Protein 2XY2 (pdb70)

Nearest PDB structures (foldseek):
  2xy2-assembly1_A  TM=1.005E+00  e=1.122E-37  Homo sapiens
  2wim-assembly2_B  TM=9.493E-01  e=4.042E-31  Homo sapiens
  2wim-assembly1_A  TM=9.444E-01  e=1.416E-30  Homo sapiens
  1qz1-assembly1_A-2  TM=8.677E-01  e=1.172E-22  Rattus norvegicus
  1epf-assembly1_A  TM=8.347E-01  e=5.333E-22  Rattus norvegicus

CATH classification: 2.60.40.10 (+1 more: 2.60.40.10)

Sequence (189 aa):
ALLQVTISLSKVELSVGESKFFTCTAIGEPESIDWYNPQGEKIISTQRVVVQKEGVRSRLTIYNNANIEDAGIYRCQATDAKGQTQEATVVLEIYQKLTFREVVSPQEFKQGEDAEVVCRVSSSPAPAVSWLYHNEEVTTISDNRFAMMLANNNLQILNINKSDEGIYRCEGRVEARGEIDFRDIIVIVNV

B-factor: mean 35.34, std 12.29, range [17.11, 95.79]

Structure (mmCIF, N/CA/C/O backbone):
data_2XY2
#
_entry.id   2XY2
#
_cell.length_a   42.060
_cell.length_b   42.060
_cell.length_c   202.910
_cell.angle_alpha   90.00
_cell.angle_beta   90.00
_cell.angle_gamma   120.00
#
_symmetry.space_group_name_H-M   'P 31 2 1'
#
loop_
_entity.id
_entity.type
_entity.pdbx_description
1 polymer 'NEURAL CELL ADHESION MOLECULE 2'
2 non-polymer 2-acetamido-2-deoxy-beta-D-glucopyranose
3 non-polymer GLYCEROL
4 water water
#
loop_
_atom_site.group_PDB
_atom_site.id
_atom_site.type_symbol
_atom_site.label_atom_id
_atom_site.label_alt_id
_atom_site.label_comp_id
_atom_site.label_asym_id
_atom_site.label_entity_id
_atom_site.label_seq_id
_atom_site.pdbx_PDB_ins_code
_atom_site.Cartn_x
_atom_site.Cartn_y
_atom_site.Cartn_z
_atom_site.occupancy
_atom_site.B_iso_or_equiv
_atom_site.auth_seq_id
_atom_site.auth_comp_id
_atom_site.auth_asym_id
_atom_site.auth_atom_id
_atom_site.pdbx_PDB_model_num
ATOM 1 N N . ALA A 1 1 ? -33.024 -11.539 -23.668 1.00 48.67 19 ALA A N 1
ATOM 2 C CA . ALA A 1 1 ? -31.872 -10.903 -24.298 1.00 52.46 19 ALA A CA 1
ATOM 3 C C . ALA A 1 1 ? -30.640 -10.925 -23.387 1.00 40.17 19 ALA A C 1
ATOM 4 O O . ALA A 1 1 ? -29.513 -10.759 -23.851 1.00 40.34 19 ALA A O 1
ATOM 6 N N . LEU A 1 2 ? -30.862 -11.129 -22.091 1.00 42.54 20 LEU A N 1
ATOM 7 C CA . LEU A 1 2 ? -29.764 -11.173 -21.132 1.00 41.80 20 LEU A CA 1
ATOM 8 C C . LEU A 1 2 ? -29.404 -12.605 -20.808 1.00 33.90 20 LEU A C 1
ATOM 9 O O . LEU A 1 2 ? -30.209 -13.330 -20.236 1.00 43.07 20 LEU A O 1
ATOM 14 N N . LEU A 1 3 ? -28.191 -13.014 -21.158 1.00 34.92 21 LEU A N 1
ATOM 15 C CA . LEU A 1 3 ? -27.780 -14.382 -20.871 1.00 37.14 21 LEU A CA 1
ATOM 16 C C . LEU A 1 3 ? -27.255 -14.508 -19.438 1.00 45.14 21 LEU A C 1
ATOM 17 O O . LEU A 1 3 ? -27.666 -15.406 -18.704 1.00 40.56 21 LEU A O 1
ATOM 22 N N . GLN A 1 4 ? -26.376 -13.597 -19.028 1.00 36.67 22 GLN A N 1
ATOM 23 C CA . GLN A 1 4 ? -25.740 -13.719 -17.715 1.00 38.45 22 GLN A CA 1
ATOM 24 C C . GLN A 1 4 ? -25.123 -12.394 -17.280 1.00 30.08 22 GLN A C 1
ATOM 25 O O . GLN A 1 4 ? -24.467 -11.729 -18.070 1.00 31.11 22 GLN A O 1
ATOM 31 N N . VAL A 1 5 ? -25.324 -12.025 -16.018 1.00 32.24 23 VAL A N 1
ATOM 32 C CA . VAL A 1 5 ? -24.619 -10.888 -15.435 1.00 23.87 23 VAL A CA 1
ATOM 33 C C . VAL A 1 5 ? -23.647 -11.424 -14.372 1.00 22.80 23 VAL A C 1
ATOM 34 O O . VAL A 1 5 ? -24.058 -12.145 -13.469 1.00 23.36 23 VAL A O 1
ATOM 38 N N . THR A 1 6 ? -22.368 -11.096 -14.510 1.00 27.66 24 THR A N 1
ATOM 39 C CA . THR A 1 6 ? -21.378 -11.462 -13.500 1.00 28.32 24 THR A CA 1
ATOM 40 C C . THR A 1 6 ? -20.402 -10.317 -13.237 1.00 25.37 24 THR A C 1
ATOM 41 O O . THR A 1 6 ? -20.219 -9.432 -14.073 1.00 27.89 24 THR A O 1
ATOM 45 N N . ILE A 1 7 ? -19.788 -10.347 -12.060 1.00 24.50 25 ILE A N 1
ATOM 46 C CA . ILE A 1 7 ? -18.752 -9.395 -11.688 1.00 24.82 25 ILE A CA 1
ATOM 47 C C . ILE A 1 7 ? -17.434 -10.166 -11.525 1.00 28.93 25 ILE A C 1
ATOM 48 O O . ILE A 1 7 ? -17.442 -11.291 -11.025 1.00 29.47 25 ILE A O 1
ATOM 53 N N . SER A 1 8 ? -16.314 -9.589 -11.954 1.00 30.34 26 SER A N 1
ATOM 54 C CA . SER A 1 8 ? -15.067 -10.364 -11.983 1.00 40.91 26 SER A CA 1
ATOM 55 C C . SER A 1 8 ? -14.654 -10.882 -10.609 1.00 44.48 26 SER A C 1
ATOM 56 O O . SER A 1 8 ? -14.210 -12.028 -10.479 1.00 45.14 26 SER A O 1
ATOM 59 N N . LEU A 1 9 ? -14.819 -10.048 -9.587 1.00 32.48 27 LEU A N 1
ATOM 60 C CA . LEU A 1 9 ? -14.526 -10.467 -8.216 1.00 33.14 27 LEU A CA 1
ATOM 61 C C . LEU A 1 9 ? -15.805 -10.638 -7.395 1.00 32.59 27 LEU A C 1
ATOM 62 O O . LEU A 1 9 ? -16.799 -9.967 -7.648 1.00 32.45 27 LEU A O 1
ATOM 67 N N . SER A 1 10 ? -15.770 -11.543 -6.419 1.00 31.70 28 SER A N 1
ATOM 68 C CA . SER A 1 10 ? -16.920 -11.795 -5.552 1.00 32.46 28 SER A CA 1
ATOM 69 C C . SER A 1 10 ? -16.729 -11.075 -4.231 1.00 27.82 28 SER A C 1
ATOM 70 O O . SER A 1 10 ? -17.679 -10.620 -3.589 1.00 27.84 28 SER A O 1
ATOM 73 N N . LYS A 1 11 ? -15.472 -10.986 -3.821 1.00 30.63 29 LYS A N 1
ATOM 74 C CA . LYS A 1 11 ? -15.128 -10.339 -2.574 1.00 33.44 29 LYS A CA 1
ATOM 75 C C . LYS A 1 11 ? -13.773 -9.664 -2.713 1.00 37.96 29 LYS A C 1
ATOM 76 O O . LYS A 1 11 ? -12.868 -10.194 -3.360 1.00 42.15 29 LYS A O 1
ATOM 82 N N . VAL A 1 12 ? -13.636 -8.479 -2.131 1.00 32.23 30 VAL A N 1
ATOM 83 C CA . VAL A 1 12 ? -12.339 -7.832 -2.103 1.00 38.96 30 VAL A CA 1
ATOM 84 C C . VAL A 1 12 ? -12.159 -7.046 -0.806 1.00 37.56 30 VAL A C 1
ATOM 85 O O . VAL A 1 12 ? -13.105 -6.445 -0.307 1.00 31.68 30 VAL A O 1
ATOM 89 N N . GLU A 1 13 ? -10.945 -7.091 -0.258 1.00 32.66 31 GLU A N 1
ATOM 90 C CA . GLU A 1 13 ? -10.598 -6.336 0.942 1.00 30.82 31 GLU A CA 1
ATOM 91 C C . GLU A 1 13 ? -9.606 -5.246 0.576 1.00 31.57 31 GLU A C 1
ATOM 92 O O . GLU A 1 13 ? -8.728 -5.452 -0.258 1.00 33.04 31 GLU A O 1
ATOM 98 N N . LEU A 1 14 ? -9.761 -4.080 1.182 1.00 29.56 32 LEU A N 1
ATOM 99 C CA . LEU A 1 14 ? -8.868 -2.963 0.913 1.00 32.69 32 LEU A CA 1
ATOM 100 C C . LEU A 1 14 ? -8.818 -2.044 2.120 1.00 27.28 32 LEU A C 1
ATOM 101 O O . LEU A 1 14 ? -9.719 -2.062 2.962 1.00 28.08 32 LEU A O 1
ATOM 106 N N . SER A 1 15 ? -7.765 -1.242 2.206 1.00 28.84 33 SER A N 1
ATOM 107 C CA . SER A 1 15 ? -7.641 -0.326 3.318 1.00 27.17 33 SER A CA 1
ATOM 108 C C . SER A 1 15 ? -8.238 1.017 2.962 1.00 26.16 33 SER A C 1
ATOM 109 O O . SER A 1 15 ? -8.310 1.400 1.783 1.00 25.40 33 SER A O 1
ATOM 112 N N . VAL A 1 16 ? -8.661 1.735 3.995 1.00 31.72 34 VAL A N 1
ATOM 113 C CA . VAL A 1 16 ? -9.054 3.121 3.847 1.00 26.41 34 VAL A CA 1
ATOM 114 C C . VAL A 1 16 ? -7.976 3.836 3.049 1.00 30.99 34 VAL A C 1
ATOM 115 O O . VAL A 1 16 ? -6.779 3.664 3.311 1.00 33.77 34 VAL A O 1
ATOM 119 N N . GLY A 1 17 ? -8.400 4.604 2.049 1.00 29.82 35 GLY A N 1
ATOM 120 C CA . GLY A 1 17 ? -7.484 5.341 1.196 1.00 29.31 35 GLY A CA 1
ATOM 121 C C . GLY A 1 17 ? -7.067 4.643 -0.080 1.00 29.69 35 GLY A C 1
ATOM 122 O O . GLY A 1 17 ? -6.577 5.283 -1.006 1.00 37.36 35 GLY A O 1
ATOM 123 N N . GLU A 1 18 ? -7.256 3.328 -0.133 1.00 28.16 36 GLU A N 1
ATOM 124 C CA . GLU A 1 18 ? -6.886 2.528 -1.299 1.00 27.04 36 GLU A CA 1
ATOM 125 C C . GLU A 1 18 ? -7.954 2.667 -2.401 1.00 30.74 36 GLU A C 1
ATOM 126 O O . GLU A 1 18 ? -9.094 3.030 -2.123 1.00 25.45 36 GLU A O 1
ATOM 132 N N . SER A 1 19 ? -7.576 2.401 -3.645 1.00 25.69 37 SER A N 1
ATOM 133 C CA . SER A 1 19 ? -8.514 2.456 -4.770 1.00 25.90 37 SER A CA 1
ATOM 134 C C . SER A 1 19 ? -8.737 1.065 -5.342 1.00 32.96 37 SER A C 1
ATOM 135 O O . SER A 1 19 ? -7.802 0.272 -5.417 1.00 30.73 37 SER A O 1
ATOM 138 N N . LYS A 1 20 ? -9.970 0.764 -5.750 1.00 23.85 38 LYS A N 1
ATOM 139 C CA . LYS A 1 20 ? -10.266 -0.524 -6.384 1.00 19.72 38 LYS A CA 1
ATOM 140 C C . LYS A 1 20 ? -11.321 -0.369 -7.481 1.00 24.63 38 LYS A C 1
ATOM 141 O O . LYS A 1 20 ? -12.138 0.545 -7.433 1.00 26.76 38 LYS A O 1
ATOM 147 N N . PHE A 1 21 ? -11.286 -1.258 -8.469 1.00 21.05 39 PHE A N 1
ATOM 148 C CA . PHE A 1 21 ? -12.330 -1.313 -9.499 1.00 22.50 39 PHE A CA 1
ATOM 149 C C . PHE A 1 21 ? -12.951 -2.699 -9.666 1.00 30.00 39 PHE A C 1
ATOM 150 O O . PHE A 1 21 ? -12.340 -3.725 -9.343 1.00 24.70 39 PHE A O 1
ATOM 158 N N . PHE A 1 22 ? -14.168 -2.718 -10.207 1.00 26.57 40 PHE A N 1
ATOM 159 C CA . PHE A 1 22 ? -14.898 -3.953 -10.451 1.00 26.81 40 PHE A CA 1
ATOM 160 C C . PHE A 1 22 ? -15.535 -3.899 -11.810 1.00 24.68 40 PHE A C 1
ATOM 161 O O . PHE A 1 22 ? -15.982 -2.847 -12.254 1.00 26.21 40 PHE A O 1
ATOM 169 N N . THR A 1 23 ? -15.567 -5.042 -12.477 1.00 24.54 41 THR A N 1
ATOM 170 C CA . THR A 1 23 ? -16.110 -5.091 -13.822 1.00 26.68 41 THR A CA 1
ATOM 171 C C . THR A 1 23 ? -17.339 -5.990 -13.840 1.00 27.53 41 THR A C 1
ATOM 172 O O . THR A 1 23 ? -17.263 -7.159 -13.472 1.00 26.82 41 THR A O 1
ATOM 176 N N . CYS A 1 24 ? -18.464 -5.427 -14.262 1.00 26.50 42 CYS A N 1
ATOM 177 C CA . CYS A 1 24 ? -19.676 -6.203 -14.456 1.00 25.37 42 CYS A CA 1
ATOM 178 C C . CYS A 1 24 ? -19.810 -6.547 -15.950 1.00 27.55 42 CYS A C 1
ATOM 179 O O . CYS A 1 24 ? -19.698 -5.675 -16.806 1.00 28.47 42 CYS A O 1
ATOM 182 N N . THR A 1 25 ? -20.033 -7.820 -16.262 1.00 25.05 43 THR A N 1
ATOM 183 C CA . THR A 1 25 ? -20.214 -8.219 -17.649 1.00 26.69 43 THR A CA 1
ATOM 184 C C . THR A 1 25 ? -21.616 -8.745 -17.854 1.00 28.23 43 THR A C 1
ATOM 185 O O . THR A 1 25 ? -22.052 -9.666 -17.164 1.00 27.87 43 THR A O 1
ATOM 189 N N . ALA A 1 26 ? -22.325 -8.156 -18.811 1.00 24.67 44 ALA A N 1
ATOM 190 C CA . ALA A 1 26 ? -23.702 -8.549 -19.040 1.00 27.59 44 ALA A CA 1
ATOM 191 C C . ALA A 1 26 ? -23.811 -9.169 -20.418 1.00 28.59 44 ALA A C 1
ATOM 192 O O . ALA A 1 26 ? -24.125 -8.484 -21.385 1.00 30.86 44 ALA A O 1
ATOM 194 N N . ILE A 1 27 ? -23.529 -10.467 -20.490 1.00 31.22 45 ILE A N 1
ATOM 195 C CA . ILE A 1 27 ? -23.553 -11.219 -21.744 1.00 26.37 45 ILE A CA 1
ATOM 196 C C . ILE A 1 27 ? -24.966 -11.260 -22.323 1.00 28.59 45 ILE A C 1
ATOM 197 O O . ILE A 1 27 ? -25.923 -11.610 -21.632 1.00 29.64 45 ILE A O 1
ATOM 202 N N . GLY A 1 28 ? -25.086 -10.913 -23.600 1.00 32.42 46 GLY A N 1
ATOM 203 C CA . GLY A 1 28 ? -26.387 -10.798 -24.232 1.00 34.09 46 GLY A CA 1
ATOM 204 C C . GLY A 1 28 ? -26.544 -9.407 -24.813 1.00 36.82 46 GLY A C 1
ATOM 205 O O . GLY A 1 28 ? -25.585 -8.836 -25.332 1.00 36.14 46 GLY A O 1
ATOM 206 N N . GLU A 1 29 ? -27.744 -8.851 -24.714 1.00 32.07 47 GLU A N 1
ATOM 207 C CA . GLU A 1 29 ? -28.005 -7.515 -25.230 1.00 35.69 47 GLU A CA 1
ATOM 208 C C . GLU A 1 29 ? -28.608 -6.595 -24.171 1.00 33.66 47 GLU A C 1
ATOM 209 O O . GLU A 1 29 ? -29.808 -6.328 -24.183 1.00 31.47 47 GLU A O 1
ATOM 215 N N . PRO A 1 30 ? -27.770 -6.112 -23.239 1.00 31.15 48 PRO A N 1
ATOM 216 C CA . PRO A 1 30 ? -28.293 -5.174 -22.241 1.00 30.37 48 PRO A CA 1
ATOM 217 C C . PRO A 1 30 ? -28.579 -3.810 -22.864 1.00 31.66 48 PRO A C 1
ATOM 218 O O . PRO A 1 30 ? -27.860 -3.359 -23.764 1.00 26.72 48 PRO A O 1
ATOM 222 N N . GLU A 1 31 ? -29.641 -3.172 -22.391 1.00 28.75 49 GLU A N 1
ATOM 223 C CA . GLU A 1 31 ? -29.926 -1.792 -22.742 1.00 26.39 49 GLU A CA 1
ATOM 224 C C . GLU A 1 31 ? -29.215 -0.864 -21.766 1.00 29.79 49 GLU A C 1
ATOM 225 O O . GLU A 1 31 ? -28.669 0.171 -22.163 1.00 28.11 49 GLU A O 1
ATOM 231 N N . SER A 1 32 ? -29.247 -1.226 -20.484 1.00 27.33 50 SER A N 1
ATOM 232 C CA . SER A 1 32 ? -28.606 -0.437 -19.431 1.00 28.91 50 SER A CA 1
ATOM 233 C C . SER A 1 32 ? -27.850 -1.357 -18.488 1.00 27.62 50 SER A C 1
ATOM 234 O O . SER A 1 32 ? -28.224 -2.518 -18.328 1.00 21.69 50 SER A O 1
ATOM 237 N N . ILE A 1 33 ? -26.784 -0.831 -17.886 1.00 25.40 51 ILE A N 1
ATOM 238 C CA . ILE A 1 33 ? -26.102 -1.500 -16.770 1.00 23.55 51 ILE A CA 1
ATOM 239 C C . ILE A 1 33 ? -25.826 -0.471 -15.678 1.00 25.42 51 ILE A C 1
ATOM 240 O O . ILE A 1 33 ? -25.088 0.490 -15.907 1.00 28.99 51 ILE A O 1
ATOM 245 N N . ASP A 1 34 ? -26.434 -0.650 -14.509 1.00 24.07 52 ASP A N 1
ATOM 246 C CA . ASP A 1 34 ? -26.287 0.314 -13.424 1.00 24.72 52 ASP A CA 1
ATOM 247 C C . ASP A 1 34 ? -25.724 -0.375 -12.191 1.00 26.96 52 ASP A C 1
ATOM 248 O O . ASP A 1 34 ? -25.876 -1.581 -12.029 1.00 24.10 52 ASP A O 1
ATOM 253 N N . TRP A 1 35 ? -25.092 0.406 -11.319 1.00 23.82 53 TRP A N 1
ATOM 254 C CA . TRP A 1 35 ? -24.621 -0.089 -10.032 1.00 21.27 53 TRP A CA 1
ATOM 255 C C . TRP A 1 35 ? -25.414 0.534 -8.878 1.00 21.62 53 TRP A C 1
ATOM 256 O O . TRP A 1 35 ? -25.858 1.681 -8.965 1.00 25.06 53 TRP A O 1
ATOM 267 N N . TYR A 1 36 ? -25.582 -0.230 -7.806 1.00 23.41 54 TYR A N 1
ATOM 268 C CA . TYR A 1 36 ? -26.184 0.237 -6.564 1.00 28.84 54 TYR A CA 1
ATOM 269 C C . TYR A 1 36 ? -25.188 0.015 -5.440 1.00 29.50 54 TYR A C 1
ATOM 270 O O . TYR A 1 36 ? -24.569 -1.043 -5.372 1.00 26.64 54 TYR A O 1
ATOM 279 N N . ASN A 1 37 ? -25.059 1.002 -4.555 1.00 29.12 55 ASN A N 1
ATOM 280 C CA . ASN A 1 37 ? -24.149 0.918 -3.401 1.00 28.53 55 ASN A CA 1
ATOM 281 C C . ASN A 1 37 ? -24.817 0.199 -2.225 1.00 25.57 55 ASN A C 1
ATOM 282 O O . ASN A 1 37 ? -25.974 -0.200 -2.331 1.00 29.38 55 ASN A O 1
ATOM 287 N N . PRO A 1 38 ? -24.092 0.011 -1.106 1.00 27.83 56 PRO A N 1
ATOM 288 C CA . PRO A 1 38 ? -24.652 -0.732 0.031 1.00 30.66 56 PRO A CA 1
ATOM 289 C C . PRO A 1 38 ? -25.872 -0.064 0.683 1.00 32.91 56 PRO A C 1
ATOM 290 O O . PRO A 1 38 ? -26.647 -0.738 1.354 1.00 36.87 56 PRO A O 1
ATOM 294 N N . GLN A 1 39 ? -26.026 1.237 0.487 1.00 32.38 57 GLN A N 1
ATOM 295 C CA . GLN A 1 39 ? -27.198 1.964 0.979 1.00 38.19 57 GLN A CA 1
ATOM 296 C C . GLN A 1 39 ? -28.410 1.737 0.082 1.00 43.95 57 GLN A C 1
ATOM 297 O O . GLN A 1 39 ? -29.495 2.239 0.362 1.00 42.06 57 GLN A O 1
ATOM 303 N N . GLY A 1 40 ? -28.217 0.990 -1.001 1.00 34.00 58 GLY A N 1
ATOM 304 C CA . GLY A 1 40 ? -29.291 0.703 -1.935 1.00 34.81 58 GLY A CA 1
ATOM 305 C C . GLY A 1 40 ? -29.536 1.761 -2.997 1.00 35.49 58 GLY A C 1
ATOM 306 O O . GLY A 1 40 ? -30.473 1.638 -3.785 1.00 43.21 58 GLY A O 1
ATOM 307 N N . GLU A 1 41 ? -28.703 2.800 -3.036 1.00 34.71 59 GLU A N 1
ATOM 308 C CA . GLU A 1 41 ? -28.879 3.881 -4.008 1.00 33.98 59 GLU A CA 1
ATOM 309 C C . GLU A 1 41 ? -28.221 3.589 -5.354 1.00 32.84 59 GLU A C 1
ATOM 310 O O . GLU A 1 41 ? -27.135 3.001 -5.403 1.00 31.36 59 GLU A O 1
ATOM 316 N N . LYS A 1 42 ? -28.858 4.019 -6.445 1.00 29.88 60 LYS A N 1
ATOM 317 C CA . LYS A 1 42 ? -28.224 3.967 -7.757 1.00 27.28 60 LYS A CA 1
ATOM 318 C C . LYS A 1 42 ? -27.010 4.897 -7.821 1.00 41.42 60 LYS A C 1
ATOM 319 O O . LYS A 1 42 ? -27.110 6.089 -7.537 1.00 37.76 60 LYS A O 1
ATOM 325 N N . ILE A 1 43 ? -25.857 4.351 -8.188 1.00 24.30 61 ILE A N 1
ATOM 326 C CA . ILE A 1 43 ? -24.642 5.152 -8.210 1.00 33.19 61 ILE A CA 1
ATOM 327 C C . ILE A 1 43 ? -24.610 6.082 -9.406 1.00 34.40 61 ILE A C 1
ATOM 328 O O . ILE A 1 43 ? -24.685 5.657 -10.560 1.00 35.59 61 ILE A O 1
ATOM 333 N N . ILE A 1 44 ? -24.498 7.369 -9.118 1.00 32.45 62 ILE A N 1
ATOM 334 C CA . ILE A 1 44 ? -24.338 8.352 -10.168 1.00 33.96 62 ILE A CA 1
ATOM 335 C C . ILE A 1 44 ? -22.890 8.787 -10.125 1.00 32.77 62 ILE A C 1
ATOM 336 O O . ILE A 1 44 ? -22.402 9.227 -9.087 1.00 34.84 62 ILE A O 1
ATOM 341 N N . SER A 1 45 ? -22.208 8.634 -11.250 1.00 30.15 63 SER A N 1
ATOM 342 C CA . SER A 1 45 ? -20.768 8.833 -11.342 1.00 34.76 63 SER A CA 1
ATOM 343 C C . SER A 1 45 ? -20.303 10.193 -10.788 1.00 47.00 63 SER A C 1
ATOM 344 O O . SER A 1 45 ? -20.910 11.239 -11.057 1.00 39.73 63 SER A O 1
ATOM 347 N N . THR A 1 46 ? -19.235 10.159 -9.996 1.00 44.38 64 THR A N 1
ATOM 348 C CA . THR A 1 46 ? -18.581 11.367 -9.492 1.00 44.90 64 THR A CA 1
ATOM 349 C C . THR A 1 46 ? -17.077 11.277 -9.713 1.00 45.19 64 THR A C 1
ATOM 350 O O . THR A 1 46 ? -16.585 10.341 -10.333 1.00 46.80 64 THR A O 1
ATOM 354 N N . GLN A 1 47 ? -16.354 12.257 -9.189 1.00 45.93 65 GLN A N 1
ATOM 355 C CA . GLN A 1 47 ? -14.907 12.297 -9.314 1.00 55.98 65 GLN A CA 1
ATOM 356 C C . GLN A 1 47 ? -14.253 11.125 -8.582 1.00 46.54 65 GLN A C 1
ATOM 357 O O . GLN A 1 47 ? -13.265 10.560 -9.054 1.00 50.07 65 GLN A O 1
ATOM 363 N N . ARG A 1 48 ? -14.809 10.771 -7.428 1.00 37.58 66 ARG A N 1
ATOM 364 C CA . ARG A 1 48 ? -14.217 9.745 -6.576 1.00 32.68 66 ARG A CA 1
ATOM 365 C C . ARG A 1 48 ? -14.768 8.342 -6.860 1.00 34.09 66 ARG A C 1
ATOM 366 O O . ARG A 1 48 ? -14.033 7.354 -6.808 1.00 33.14 66 ARG A O 1
ATOM 374 N N . VAL A 1 49 ? -16.063 8.263 -7.148 1.00 32.11 67 VAL A N 1
ATOM 375 C CA . VAL A 1 49 ? -16.719 6.980 -7.418 1.00 32.46 67 VAL A CA 1
ATOM 376 C C . VAL A 1 49 ? -17.275 7.002 -8.836 1.00 32.52 67 VAL A C 1
ATOM 377 O O . VAL A 1 49 ? -18.265 7.688 -9.122 1.00 32.64 67 VAL A O 1
ATOM 381 N N . VAL A 1 50 ? -16.635 6.250 -9.723 1.00 30.12 68 VAL A N 1
ATOM 382 C CA . VAL A 1 50 ? -16.883 6.389 -11.146 1.00 32.81 68 VAL A CA 1
ATOM 383 C C . VAL A 1 50 ? -17.527 5.150 -11.728 1.00 34.57 68 VAL A C 1
ATOM 384 O O . VAL A 1 50 ? -17.109 4.039 -11.431 1.00 30.14 68 VAL A O 1
ATOM 388 N N . VAL A 1 51 ? -18.551 5.362 -12.553 1.00 34.88 69 VAL A N 1
ATOM 389 C CA . VAL A 1 51 ? -19.163 4.297 -13.329 1.00 33.39 69 VAL A CA 1
ATOM 390 C C . VAL A 1 51 ? -19.002 4.575 -14.821 1.00 43.98 69 VAL A C 1
ATOM 391 O O . VAL A 1 51 ? -19.222 5.698 -15.276 1.00 43.52 69 VAL A O 1
ATOM 395 N N . GLN A 1 52 ? -18.616 3.556 -15.582 1.00 43.48 70 GLN A N 1
ATOM 396 C CA . GLN A 1 52 ? -18.565 3.688 -17.037 1.00 53.00 70 GLN A CA 1
ATOM 397 C C . GLN A 1 52 ? -18.962 2.419 -17.801 1.00 47.88 70 GLN A C 1
ATOM 398 O O . GLN A 1 52 ? -18.322 1.370 -17.659 1.00 44.30 70 GLN A O 1
ATOM 404 N N . LYS A 1 53 ? -20.029 2.533 -18.602 1.00 48.89 71 LYS A N 1
ATOM 405 C CA . LYS A 1 53 ? -20.520 1.436 -19.442 1.00 49.60 71 LYS A CA 1
ATOM 406 C C . LYS A 1 53 ? -19.834 1.454 -20.805 1.00 51.20 71 LYS A C 1
ATOM 407 O O . LYS A 1 53 ? -19.800 2.484 -21.477 1.00 50.24 71 LYS A O 1
ATOM 413 N N . GLU A 1 54 ? -19.287 0.308 -21.2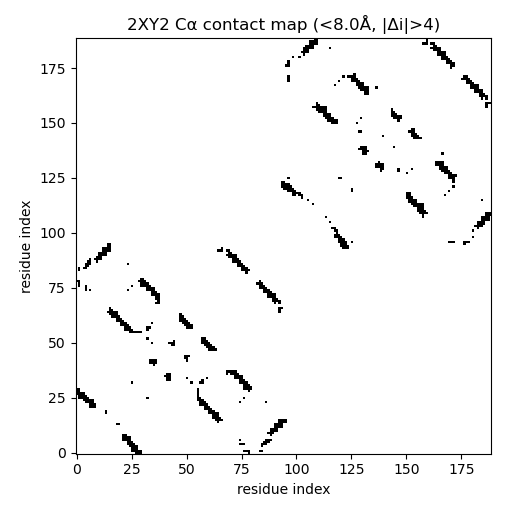01 1.00 49.13 72 GLU A N 1
ATOM 414 C CA . GLU A 1 54 ? -18.624 0.166 -22.492 1.00 53.59 72 GLU A CA 1
ATOM 415 C C . GLU A 1 54 ? -19.001 -1.163 -23.138 1.00 53.24 72 GLU A C 1
ATOM 416 O O . GLU A 1 54 ? -18.421 -2.205 -22.830 1.00 48.35 72 GLU A O 1
ATOM 422 N N . GLY A 1 55 ? -19.977 -1.122 -24.037 1.00 50.59 73 GLY A N 1
ATOM 423 C CA . GLY A 1 55 ? -20.487 -2.336 -24.641 1.00 54.69 73 GLY A CA 1
ATOM 424 C C . GLY A 1 55 ? -21.342 -3.099 -23.649 1.00 41.37 73 GLY A C 1
ATOM 425 O O . GLY A 1 55 ? -22.259 -2.534 -23.056 1.00 45.75 73 GLY A O 1
ATOM 426 N N . VAL A 1 56 ? -21.045 -4.384 -23.468 1.00 40.38 74 VAL A N 1
ATOM 427 C CA . VAL A 1 56 ? -21.795 -5.203 -22.521 1.00 37.57 74 VAL A CA 1
ATOM 428 C C . VAL A 1 56 ? -21.116 -5.246 -21.146 1.00 35.27 74 VAL A C 1
ATOM 429 O O . VAL A 1 56 ? -21.424 -6.104 -20.323 1.00 28.22 74 VAL A O 1
ATOM 433 N N . ARG A 1 57 ? -20.184 -4.326 -20.914 1.00 36.16 75 ARG A N 1
ATOM 434 C CA . ARG A 1 57 ? -19.481 -4.253 -19.630 1.00 36.90 75 ARG A CA 1
ATOM 435 C C . ARG A 1 57 ? -19.633 -2.894 -18.954 1.00 38.75 75 ARG A C 1
ATOM 436 O O . ARG A 1 57 ? -19.710 -1.858 -19.622 1.00 38.63 75 ARG A O 1
ATOM 444 N N . SER A 1 58 ? -19.669 -2.906 -17.624 1.00 31.83 76 SER A N 1
ATOM 445 C CA . SER A 1 58 ? -19.662 -1.679 -16.846 1.00 30.56 76 SER A CA 1
ATOM 446 C C . SER A 1 58 ? -18.598 -1.757 -15.753 1.00 31.16 76 SER A C 1
ATOM 447 O O . SER A 1 58 ? -18.489 -2.754 -15.042 1.00 29.71 76 SER A O 1
ATOM 450 N N . ARG A 1 59 ? -17.814 -0.697 -15.623 1.00 28.61 77 ARG A N 1
ATOM 451 C CA . ARG A 1 59 ? -16.759 -0.648 -14.625 1.00 27.75 77 ARG A CA 1
ATOM 452 C C . ARG A 1 59 ? -17.109 0.319 -13.485 1.00 29.44 77 ARG A C 1
ATOM 453 O O . ARG A 1 59 ? -17.488 1.459 -13.715 1.00 31.41 77 ARG A O 1
ATOM 461 N N . LEU A 1 60 ? -16.998 -0.155 -12.254 1.00 22.71 78 LEU A N 1
ATOM 462 C CA . LEU A 1 60 ? -17.142 0.708 -11.103 1.00 24.82 78 LEU A CA 1
ATOM 463 C C . LEU A 1 60 ? -15.775 0.863 -10.464 1.00 28.13 78 LEU A C 1
ATOM 464 O O . LEU A 1 60 ? -15.154 -0.122 -10.062 1.00 24.51 78 LEU A O 1
ATOM 469 N N . THR A 1 61 ? -15.312 2.100 -10.368 1.00 23.41 79 THR A N 1
ATOM 470 C CA . THR A 1 61 ? -14.064 2.387 -9.685 1.00 21.06 79 THR A CA 1
ATOM 471 C C . THR A 1 61 ? -14.336 3.223 -8.447 1.00 28.91 79 THR A C 1
ATOM 472 O O . THR A 1 61 ? -15.058 4.240 -8.493 1.00 26.32 79 THR A O 1
ATOM 476 N N . ILE A 1 62 ? -13.768 2.782 -7.336 1.00 23.81 80 ILE A N 1
ATOM 477 C CA . ILE A 1 62 ? -13.856 3.533 -6.106 1.00 25.83 80 ILE A CA 1
ATOM 478 C C . ILE A 1 62 ? -12.455 4.006 -5.740 1.00 28.87 80 ILE A C 1
AT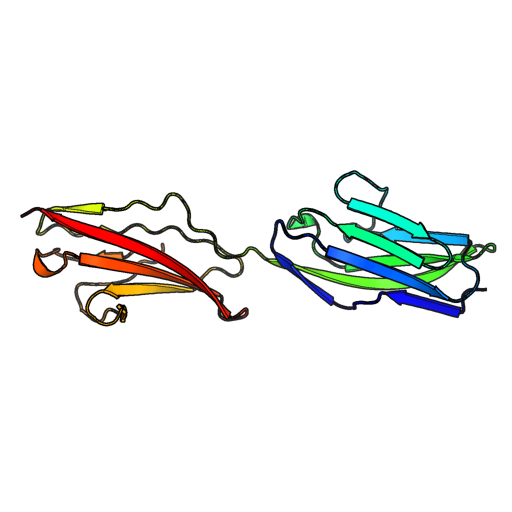OM 479 O O . ILE A 1 62 ? -11.571 3.208 -5.425 1.00 26.51 80 ILE A O 1
ATOM 484 N N . TYR A 1 63 ? -12.255 5.314 -5.827 1.00 25.98 81 TYR A N 1
ATOM 485 C CA . TYR A 1 63 ? -10.972 5.904 -5.454 1.00 33.08 81 TYR A CA 1
ATOM 486 C C . TYR A 1 63 ? -10.975 6.319 -3.990 1.00 32.38 81 TYR A C 1
ATOM 487 O O . TYR A 1 63 ? -12.024 6.663 -3.433 1.00 33.61 81 TYR A O 1
ATOM 496 N N A ASN A 1 64 ? -9.804 6.230 -3.365 0.52 32.96 82 ASN A N 1
ATOM 497 N N B ASN A 1 64 ? -9.796 6.313 -3.367 0.48 32.99 82 ASN A N 1
ATOM 498 C CA A ASN A 1 64 ? -9.618 6.742 -2.015 0.52 33.64 82 ASN A CA 1
ATOM 499 C CA B ASN A 1 64 ? -9.645 6.780 -1.983 0.48 33.63 82 ASN A CA 1
ATOM 500 C C A ASN A 1 64 ? -10.740 6.302 -1.075 0.52 31.00 82 ASN A C 1
ATOM 501 C C B ASN A 1 64 ? -10.776 6.303 -1.080 0.48 31.00 82 ASN A C 1
ATOM 502 O O A ASN A 1 64 ? -11.418 7.130 -0.466 0.52 30.76 82 ASN A O 1
ATOM 503 O O B ASN A 1 64 ? -11.504 7.109 -0.498 0.48 30.78 82 ASN A O 1
ATOM 512 N N . ALA A 1 65 ? -10.914 4.987 -0.961 1.00 29.10 83 ALA A N 1
ATOM 513 C CA . ALA A 1 65 ? -12.006 4.397 -0.201 1.00 25.81 83 ALA A CA 1
ATOM 514 C C . ALA A 1 65 ? -12.063 4.867 1.240 1.00 27.13 83 ALA A C 1
ATOM 515 O O . ALA A 1 65 ? -11.043 5.100 1.874 1.00 27.96 83 ALA A O 1
ATOM 517 N N . ASN A 1 66 ? -13.275 4.980 1.756 1.00 29.81 84 ASN A N 1
ATOM 518 C CA . ASN A 1 66 ? -13.466 5.231 3.164 1.00 30.01 84 ASN A CA 1
ATOM 519 C C . ASN A 1 66 ? -14.392 4.166 3.695 1.00 37.79 84 ASN A C 1
ATOM 520 O O . ASN A 1 66 ? -14.995 3.429 2.928 1.00 28.65 84 ASN A O 1
ATOM 525 N N . ILE A 1 67 ? -14.501 4.084 5.012 1.00 28.99 85 ILE A N 1
ATOM 526 C CA . ILE A 1 67 ? -15.258 3.026 5.663 1.00 28.75 85 ILE A CA 1
ATOM 527 C C . ILE A 1 67 ? -16.701 2.901 5.195 1.00 29.43 85 ILE A C 1
ATOM 528 O O . ILE A 1 67 ? -17.248 1.801 5.159 1.00 32.97 85 ILE A O 1
ATOM 533 N N . GLU A 1 68 ? -17.319 4.029 4.867 1.00 29.12 86 GLU A N 1
ATOM 534 C CA . GLU A 1 68 ? -18.707 4.047 4.430 1.00 31.91 86 GLU A CA 1
ATOM 535 C C . GLU A 1 68 ? -18.883 3.459 3.031 1.00 33.53 86 GLU A C 1
ATOM 536 O O . GLU A 1 68 ? -20.008 3.245 2.592 1.00 34.62 86 GLU A O 1
ATOM 542 N N . ASP A 1 69 ? -17.775 3.213 2.334 1.00 32.50 87 ASP A N 1
ATOM 543 C CA . ASP A 1 69 ? -17.824 2.539 1.037 1.00 29.61 87 ASP A CA 1
ATOM 544 C C . ASP A 1 69 ? -18.009 1.023 1.212 1.00 28.67 87 ASP A C 1
ATOM 545 O O . ASP A 1 69 ? -18.234 0.306 0.239 1.00 28.85 87 ASP A O 1
ATOM 550 N N . ALA A 1 70 ? -17.906 0.530 2.444 1.00 26.39 88 ALA A N 1
ATOM 551 C CA . ALA A 1 70 ? -17.931 -0.912 2.693 1.00 26.06 88 ALA A CA 1
ATOM 552 C C . ALA A 1 70 ? -19.317 -1.543 2.497 1.00 26.93 88 ALA A C 1
ATOM 553 O O . ALA A 1 70 ? -20.338 -0.913 2.752 1.00 31.15 88 ALA A O 1
ATOM 555 N N . GLY A 1 71 ? -19.343 -2.792 2.050 1.00 27.34 89 GLY A N 1
ATOM 556 C CA . GLY A 1 71 ? -20.598 -3.519 1.962 1.00 28.99 89 GLY A CA 1
ATOM 557 C C . GLY A 1 71 ? -20.833 -4.118 0.588 1.00 23.77 89 GLY A C 1
ATOM 558 O O . GLY A 1 71 ? -19.912 -4.225 -0.209 1.00 23.03 89 GLY A O 1
ATOM 559 N N . ILE A 1 72 ? -22.069 -4.528 0.330 1.00 26.00 90 ILE A N 1
ATOM 560 C CA . ILE A 1 72 ? -22.405 -5.249 -0.890 1.00 23.28 90 ILE A CA 1
ATOM 561 C C . ILE A 1 72 ? -22.879 -4.288 -1.958 1.00 22.52 90 ILE A C 1
ATOM 562 O O . ILE A 1 72 ? -23.797 -3.498 -1.730 1.00 22.79 90 ILE A O 1
ATOM 567 N N . TYR A 1 73 ? -22.241 -4.357 -3.124 1.00 23.66 91 TYR A N 1
ATOM 568 C CA . TYR A 1 73 ? -22.635 -3.577 -4.294 1.00 19.80 91 TYR A CA 1
ATOM 569 C C . TYR A 1 73 ? -23.369 -4.487 -5.260 1.00 24.94 91 TYR A C 1
ATOM 570 O O . TYR A 1 73 ? -23.044 -5.665 -5.371 1.00 20.30 91 TYR A O 1
ATOM 579 N N . ARG A 1 74 ? -24.346 -3.935 -5.975 1.00 23.80 92 ARG A N 1
ATOM 580 C CA . ARG A 1 74 ? -25.101 -4.703 -6.960 1.00 23.50 92 ARG A CA 1
ATOM 581 C C . ARG A 1 74 ? -24.874 -4.112 -8.346 1.00 25.37 92 ARG A C 1
ATOM 582 O O . ARG A 1 74 ? -24.883 -2.886 -8.521 1.00 26.29 92 ARG A O 1
ATOM 590 N N . CYS A 1 75 ? -24.650 -4.983 -9.319 1.00 21.58 93 CYS A N 1
ATOM 591 C CA . CYS A 1 75 ? -24.688 -4.585 -10.715 1.00 21.58 93 CYS A CA 1
ATOM 592 C C . CYS A 1 75 ? -26.004 -5.122 -11.279 1.00 21.21 93 CYS A C 1
ATOM 593 O O . CYS A 1 75 ? -26.284 -6.301 -11.145 1.00 21.44 93 CYS A O 1
ATOM 596 N N . GLN A 1 76 ? -26.809 -4.255 -11.888 1.00 22.18 94 GLN A N 1
ATOM 597 C CA . GLN A 1 76 ? -28.096 -4.669 -12.427 1.00 20.70 94 GLN A CA 1
ATOM 598 C C . GLN A 1 76 ? -28.122 -4.328 -13.914 1.00 26.78 94 GLN A C 1
ATOM 599 O O . GLN A 1 76 ? -27.960 -3.168 -14.285 1.00 21.88 94 GLN A O 1
ATOM 605 N N . ALA A 1 77 ? -28.280 -5.334 -14.768 1.00 20.92 95 ALA A N 1
ATOM 606 C CA . ALA A 1 77 ? -28.466 -5.066 -16.192 1.00 18.87 95 ALA A CA 1
ATOM 607 C C . ALA A 1 77 ? -29.935 -5.191 -16.540 1.00 18.62 95 ALA A C 1
ATOM 608 O O . ALA A 1 77 ? -30.663 -5.978 -15.938 1.00 18.78 95 ALA A O 1
ATOM 610 N N . THR A 1 78 ? -30.359 -4.399 -17.523 1.00 20.72 96 THR A N 1
ATOM 611 C CA . THR A 1 78 ? -31.735 -4.407 -17.956 1.00 19.97 96 THR A CA 1
ATOM 612 C C . THR A 1 78 ? -31.743 -4.524 -19.471 1.00 19.03 96 THR A C 1
ATOM 613 O O . THR A 1 78 ? -30.939 -3.898 -20.152 1.00 25.62 96 THR A O 1
ATOM 617 N N . ASP A 1 79 ? -32.641 -5.346 -19.993 1.00 21.90 97 ASP A N 1
ATOM 618 C CA . ASP A 1 79 ? -32.817 -5.392 -21.437 1.00 25.13 97 ASP A CA 1
ATOM 619 C C . ASP A 1 79 ? -33.853 -4.358 -21.903 1.00 28.05 97 ASP A C 1
ATOM 620 O O . ASP A 1 79 ? -34.388 -3.577 -21.105 1.00 19.56 97 ASP A O 1
ATOM 625 N N . ALA A 1 80 ? -34.144 -4.359 -23.200 1.00 22.75 98 ALA A N 1
ATOM 626 C CA . ALA A 1 80 ? -35.004 -3.316 -23.753 1.00 23.94 98 ALA A CA 1
ATOM 627 C C . ALA A 1 80 ? -36.474 -3.472 -23.335 1.00 22.46 98 ALA A C 1
ATOM 628 O O . ALA A 1 80 ? -37.249 -2.510 -23.383 1.00 23.48 98 ALA A O 1
ATOM 630 N N . LYS A 1 81 ? -36.840 -4.683 -22.922 1.00 21.14 99 LYS A N 1
ATOM 631 C CA . LYS A 1 81 ? -38.186 -4.982 -22.435 1.00 22.65 99 LYS A CA 1
ATOM 632 C C . LYS A 1 81 ? -38.389 -4.654 -20.959 1.00 25.71 99 LYS A C 1
ATOM 633 O O . LYS A 1 81 ? -39.510 -4.734 -20.450 1.00 25.44 99 LYS A O 1
ATOM 639 N N . GLY A 1 82 ? -37.308 -4.315 -20.261 1.00 18.76 100 GLY A N 1
ATOM 640 C CA . GLY A 1 82 ? -37.41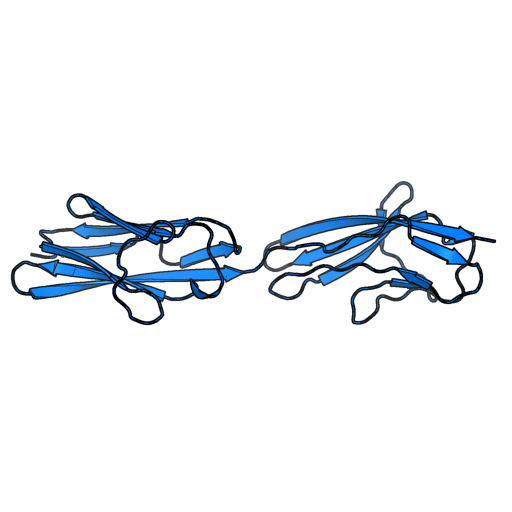2 -4.038 -18.843 1.00 19.15 100 GLY A CA 1
ATOM 641 C C . GLY A 1 82 ? -37.123 -5.219 -17.924 1.00 22.03 100 GLY A C 1
ATOM 642 O O . GLY A 1 82 ? -37.293 -5.127 -16.698 1.00 22.45 100 GLY A O 1
ATOM 643 N N . GLN A 1 83 ? -36.672 -6.327 -18.503 1.00 26.33 101 GLN A N 1
ATOM 644 C CA . GLN A 1 83 ? -36.266 -7.482 -17.689 1.00 23.93 101 GLN A CA 1
ATOM 645 C C . GLN A 1 83 ? -34.857 -7.277 -17.135 1.00 21.87 101 GLN A C 1
ATOM 646 O O . GLN A 1 83 ? -34.016 -6.689 -17.780 1.00 21.17 101 GLN A O 1
ATOM 652 N N . THR A 1 84 ? -34.622 -7.740 -15.912 1.00 25.35 102 THR A N 1
ATOM 653 C CA . THR A 1 84 ? -33.374 -7.428 -15.229 1.00 30.12 102 THR A CA 1
ATOM 654 C C . THR A 1 84 ? -32.673 -8.689 -14.755 1.00 29.92 102 THR A C 1
ATOM 655 O O . THR A 1 84 ? -33.311 -9.704 -14.475 1.00 29.11 102 THR A O 1
ATOM 659 N N . GLN A 1 85 ? -31.351 -8.603 -14.669 1.00 26.50 103 GLN A N 1
ATOM 660 C CA . GLN A 1 85 ? -30.538 -9.601 -14.003 1.00 24.87 103 GLN A CA 1
ATOM 661 C C . GLN A 1 85 ? -29.485 -8.826 -13.234 1.00 25.52 103 GLN A C 1
ATOM 662 O O . GLN A 1 85 ? -29.162 -7.689 -13.587 1.00 22.31 103 GLN A O 1
ATOM 668 N N . GLU A 1 86 ? -28.926 -9.449 -12.209 1.00 26.34 104 GLU A N 1
ATOM 669 C CA . GLU A 1 86 ? -28.035 -8.724 -11.307 1.00 22.20 104 GLU A CA 1
ATOM 670 C C . GLU A 1 86 ? -26.963 -9.646 -10.721 1.00 28.66 104 GLU A C 1
ATOM 671 O O . GLU A 1 86 ? -27.124 -10.868 -10.689 1.00 23.97 104 GLU A O 1
ATOM 677 N N . ALA A 1 87 ? -25.853 -9.048 -10.296 1.00 22.38 105 ALA A N 1
ATOM 678 C CA . ALA A 1 87 ? -24.774 -9.780 -9.636 1.00 25.80 105 ALA A CA 1
ATOM 679 C C . ALA A 1 87 ? -24.333 -8.909 -8.485 1.00 24.77 105 ALA A C 1
ATOM 680 O O . ALA A 1 87 ? -24.653 -7.724 -8.458 1.00 18.31 105 ALA A O 1
ATOM 682 N N . THR A 1 88 ? -23.608 -9.485 -7.533 1.00 24.63 106 THR A N 1
ATOM 683 C CA . THR A 1 88 ? -23.162 -8.710 -6.382 1.00 22.25 106 THR A CA 1
ATOM 684 C C . THR A 1 88 ? -21.677 -8.904 -6.106 1.00 23.39 106 THR A C 1
ATOM 685 O O . THR A 1 88 ? -21.084 -9.909 -6.498 1.00 21.48 106 THR A O 1
ATOM 689 N N . VAL A 1 89 ? -21.079 -7.913 -5.455 1.00 24.33 107 VAL A N 1
ATOM 690 C CA . VAL A 1 89 ? -19.684 -8.014 -5.006 1.00 20.32 107 VAL A CA 1
ATOM 691 C C . VAL A 1 89 ? -19.612 -7.393 -3.601 1.00 25.41 107 VAL A C 1
ATOM 692 O O . VAL A 1 89 ? -20.283 -6.392 -3.337 1.00 22.17 107 VAL A O 1
ATOM 696 N N . VAL A 1 90 ? -18.809 -7.995 -2.718 1.00 22.27 108 VAL A N 1
ATOM 697 C CA . VAL A 1 90 ? -18.648 -7.519 -1.346 1.00 27.48 108 VAL A CA 1
ATOM 698 C C . VAL A 1 90 ? -17.314 -6.808 -1.198 1.00 27.09 108 VAL A C 1
ATOM 699 O O . VAL A 1 90 ? -16.279 -7.342 -1.582 1.00 27.40 108 VAL A O 1
ATOM 703 N N . LEU A 1 91 ? -17.376 -5.595 -0.660 1.00 22.04 109 LEU A N 1
ATOM 704 C CA . LEU A 1 91 ? -16.204 -4.778 -0.375 1.00 21.49 109 LEU A CA 1
ATOM 705 C C . LEU A 1 91 ? -16.043 -4.795 1.151 1.00 26.39 109 LEU A C 1
ATOM 706 O O . LEU A 1 91 ? -16.934 -4.352 1.871 1.00 25.88 109 LEU A O 1
ATOM 711 N N . GLU A 1 92 ? -14.926 -5.337 1.629 1.00 30.88 110 GLU A N 1
ATOM 712 C CA . GLU A 1 92 ? -14.550 -5.235 3.042 1.00 27.48 110 GLU A CA 1
ATOM 713 C C . GLU A 1 92 ? -13.423 -4.219 3.200 1.00 23.59 110 GLU A C 1
ATOM 714 O O . GLU A 1 92 ? -12.420 -4.271 2.489 1.00 27.00 110 GLU A O 1
ATOM 720 N N . ILE A 1 93 ? -13.599 -3.286 4.123 1.00 26.53 111 ILE A N 1
ATOM 721 C CA . ILE A 1 93 ? -12.659 -2.177 4.246 1.00 26.97 111 ILE A CA 1
ATOM 722 C C . ILE A 1 93 ? -12.095 -2.111 5.672 1.00 25.66 111 ILE A C 1
ATOM 723 O O . ILE A 1 93 ? -12.845 -2.157 6.647 1.00 25.79 111 ILE A O 1
ATOM 728 N N . TYR A 1 94 ? -10.773 -2.051 5.781 1.00 27.92 112 TYR A N 1
ATOM 729 C CA . TYR A 1 94 ? -10.131 -2.028 7.102 1.00 26.66 112 TYR A CA 1
ATOM 730 C C . TYR A 1 94 ? -9.223 -0.814 7.196 1.00 25.18 112 TYR A C 1
ATOM 731 O O . TYR A 1 94 ? -9.006 -0.116 6.215 1.00 24.05 112 TYR A O 1
ATOM 740 N N . GLN A 1 95 ? -8.691 -0.555 8.382 1.00 25.41 113 GLN A N 1
ATOM 741 C CA . GLN A 1 95 ? -7.745 0.541 8.555 1.00 29.58 113 GLN A CA 1
ATOM 742 C C . GLN A 1 95 ? -6.354 -0.054 8.812 1.00 26.38 113 GLN A C 1
ATOM 743 O O . GLN A 1 95 ? -6.167 -0.863 9.731 1.00 21.29 113 GLN A O 1
ATOM 749 N N . LYS A 1 96 ? -5.385 0.310 7.982 1.00 24.04 114 LYS A N 1
ATOM 750 C CA . LYS A 1 96 ? -4.041 -0.223 8.171 1.00 32.09 114 LYS A CA 1
ATOM 751 C C . LYS A 1 96 ? -3.333 0.454 9.352 1.00 27.36 114 LYS A C 1
ATOM 752 O O . LYS A 1 96 ? -3.760 1.511 9.822 1.00 23.38 114 LYS A O 1
ATOM 758 N N . LEU A 1 97 ? -2.239 -0.143 9.817 1.00 30.48 115 LEU A N 1
ATOM 759 C CA . LEU A 1 97 ? -1.479 0.415 10.939 1.00 21.24 115 LEU A CA 1
ATOM 760 C C . LEU A 1 97 ? -1.006 1.849 10.708 1.00 23.46 115 LEU A C 1
ATOM 761 O O . LEU A 1 97 ? -0.405 2.159 9.690 1.00 31.55 115 LEU A O 1
ATOM 766 N N . THR A 1 98 ? -1.277 2.707 11.673 1.00 26.18 116 THR A N 1
ATOM 767 C CA . THR A 1 98 ? -0.954 4.117 11.589 1.00 30.79 116 THR A CA 1
ATOM 768 C C . THR A 1 98 ? -0.416 4.585 12.931 1.00 35.94 116 THR A C 1
ATOM 769 O O . THR A 1 98 ? -1.139 4.560 13.927 1.00 29.13 116 THR A O 1
ATOM 773 N N . PHE A 1 99 ? 0.843 5.026 12.945 1.00 32.57 117 PHE A N 1
ATOM 774 C CA . PHE A 1 99 ? 1.439 5.647 14.123 1.00 25.96 117 PHE A CA 1
ATOM 775 C C . PHE A 1 99 ? 1.116 7.150 14.164 1.00 31.71 117 PHE A C 1
ATOM 776 O O . PHE A 1 99 ? 1.152 7.817 13.126 1.00 36.99 117 PHE A O 1
ATOM 784 N N . ARG A 1 100 ? 0.788 7.665 15.350 1.00 35.23 118 ARG A N 1
ATOM 785 C CA . ARG A 1 100 ? 0.453 9.085 15.570 1.00 42.66 118 ARG A CA 1
ATOM 786 C C . ARG A 1 100 ? 1.483 9.796 16.435 1.00 43.24 118 ARG A C 1
ATOM 787 O O . ARG A 1 100 ? 1.917 9.266 17.464 1.00 40.85 118 ARG A O 1
ATOM 795 N N . GLU A 1 101 ? 1.825 11.018 16.044 1.00 32.94 119 GLU A N 1
ATOM 796 C CA . GLU A 1 101 ? 2.710 11.876 16.831 1.00 47.38 119 GLU A C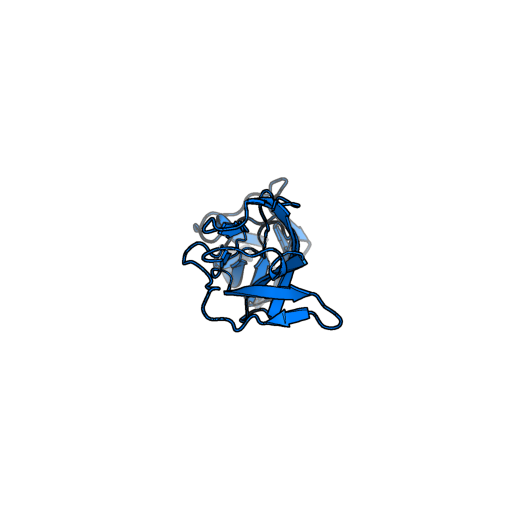A 1
ATOM 797 C C . GLU A 1 101 ? 3.762 11.096 17.621 1.00 36.27 119 GLU A C 1
ATOM 798 O O . GLU A 1 101 ? 3.774 11.114 18.856 1.00 41.51 119 GLU A O 1
ATOM 804 N N . VAL A 1 102 ? 4.644 10.415 16.899 1.00 37.22 120 VAL A N 1
ATOM 805 C CA . VAL A 1 102 ? 5.746 9.681 17.520 1.00 37.73 120 VAL A CA 1
ATOM 806 C C . VAL A 1 102 ? 6.747 10.667 18.135 1.00 37.46 120 VAL A C 1
ATOM 807 O O . VAL A 1 102 ? 7.219 11.578 17.448 1.00 35.88 120 VAL A O 1
ATOM 811 N N . VAL A 1 103 ? 7.054 10.495 19.423 1.00 29.08 121 VAL A N 1
ATOM 812 C CA . VAL A 1 103 ? 8.060 11.325 20.099 1.00 30.24 121 VAL A CA 1
ATOM 813 C C . VAL A 1 103 ? 9.334 10.562 20.455 1.00 34.45 121 VAL A C 1
ATOM 814 O O . VAL A 1 103 ? 9.286 9.532 21.122 1.00 31.06 121 VAL A O 1
ATOM 818 N N . SER A 1 104 ? 10.476 11.077 19.998 1.00 33.00 122 SER A N 1
ATOM 819 C CA . SER A 1 104 ? 11.777 10.468 20.267 1.00 33.04 122 SER A CA 1
ATOM 820 C C . SER A 1 104 ? 12.851 11.547 20.114 1.00 45.24 122 SER A C 1
ATOM 821 O O . SER A 1 104 ? 12.897 12.241 19.096 1.00 37.58 122 SER A O 1
ATOM 824 N N . PRO A 1 105 ? 13.713 11.697 21.130 1.00 36.35 123 PRO A N 1
ATOM 825 C CA . PRO A 1 105 ? 13.725 10.868 22.337 1.00 32.22 123 PRO A CA 1
ATOM 826 C C . PRO A 1 105 ? 12.620 11.228 23.332 1.00 33.09 123 PRO A C 1
ATOM 827 O O . PRO A 1 105 ? 11.973 12.265 23.228 1.00 34.03 123 PRO A O 1
ATOM 831 N N . GLN A 1 106 ? 12.410 10.345 24.298 1.00 31.16 124 GLN A N 1
ATOM 832 C CA . GLN A 1 106 ? 11.606 10.662 25.463 1.00 31.96 124 GLN A CA 1
ATOM 833 C C . GLN A 1 106 ? 12.507 10.587 26.696 1.00 30.98 124 GLN A C 1
ATOM 834 O O . GLN A 1 106 ? 13.199 9.590 26.908 1.00 30.42 124 GLN A O 1
ATOM 840 N N . GLU A 1 107 ? 12.483 11.639 27.508 1.00 30.12 125 GLU A N 1
ATOM 841 C CA . GLU A 1 107 ? 13.394 11.748 28.644 1.00 36.63 125 GLU A CA 1
ATOM 842 C C . GLU A 1 107 ? 12.705 11.573 29.986 1.00 31.90 125 GLU A C 1
ATOM 843 O O . GLU A 1 107 ? 11.586 12.047 30.186 1.00 38.67 125 GLU A O 1
ATOM 849 N N . PHE A 1 108 ? 13.399 10.902 30.902 1.00 31.93 126 PHE A N 1
ATOM 850 C CA . PHE A 1 108 ? 12.910 10.668 32.259 1.00 35.87 126 PHE A CA 1
ATOM 851 C C . PHE A 1 108 ? 14.038 10.879 33.270 1.00 35.65 126 PHE A C 1
ATOM 852 O O . PHE A 1 108 ? 15.212 10.712 32.933 1.00 36.50 126 PHE A O 1
ATOM 860 N N . LYS A 1 109 ? 13.696 11.245 34.503 1.00 43.72 127 LYS A N 1
ATOM 861 C CA . LYS A 1 109 ? 14.710 11.294 35.559 1.00 42.14 127 LYS A CA 1
ATOM 862 C C . LYS A 1 109 ? 14.798 9.965 36.311 1.00 40.62 127 LYS A C 1
ATOM 863 O O . LYS A 1 109 ? 13.783 9.317 36.569 1.00 35.15 127 LYS A O 1
ATOM 869 N N . GLN A 1 110 ? 16.021 9.551 36.637 1.00 33.97 128 GLN A N 1
ATOM 870 C CA . GLN A 1 110 ? 16.230 8.286 37.327 1.00 40.94 128 GLN A CA 1
ATOM 871 C C . GLN A 1 110 ? 15.356 8.204 38.582 1.00 38.85 128 GLN A C 1
ATOM 872 O O . GLN A 1 110 ? 15.162 9.202 39.282 1.00 38.12 128 GLN A O 1
ATOM 878 N N . GLY A 1 111 ? 14.807 7.018 38.837 1.00 41.28 129 GLY A N 1
ATOM 879 C CA . GLY A 1 111 ? 13.979 6.786 40.009 1.00 37.52 129 GLY A CA 1
ATOM 880 C C . GLY A 1 111 ? 12.481 6.956 39.798 1.00 46.70 129 GLY A C 1
ATOM 881 O O . GLY A 1 111 ? 11.678 6.348 40.510 1.00 43.66 129 GLY A O 1
ATOM 882 N N . GLU A 1 112 ? 12.089 7.787 38.836 1.00 41.97 130 GLU A N 1
ATOM 883 C CA . GLU A 1 112 ? 10.666 8.009 38.591 1.00 41.27 130 GLU A CA 1
ATOM 884 C C . GLU A 1 112 ? 10.064 6.803 37.855 1.00 37.09 130 GLU A C 1
ATOM 885 O O . GLU A 1 112 ? 10.792 5.954 37.332 1.00 30.44 130 GLU A O 1
ATOM 891 N N . ASP A 1 113 ? 8.736 6.714 37.853 1.00 34.73 131 ASP A N 1
ATOM 892 C CA . ASP A 1 113 ? 8.057 5.656 37.114 1.00 31.18 131 ASP A CA 1
ATOM 893 C C . ASP A 1 113 ? 7.728 6.181 35.721 1.00 29.46 131 ASP A C 1
ATOM 894 O O . ASP A 1 113 ? 6.850 7.029 35.550 1.00 37.17 131 ASP A O 1
ATOM 899 N N . ALA A 1 114 ? 8.446 5.674 34.727 1.00 29.81 132 ALA A N 1
ATOM 900 C CA . ALA A 1 114 ? 8.333 6.198 33.376 1.00 26.14 132 ALA A CA 1
ATOM 901 C C . ALA A 1 114 ? 7.145 5.589 32.640 1.00 27.43 132 ALA A C 1
ATOM 902 O O . ALA A 1 114 ? 6.771 4.450 32.897 1.00 26.08 132 ALA A O 1
ATOM 904 N N . GLU A 1 115 ? 6.558 6.371 31.739 1.00 25.68 133 GLU A N 1
ATOM 905 C CA . GLU A 1 115 ? 5.592 5.856 30.760 1.00 22.74 133 GLU A CA 1
ATOM 906 C C . GLU A 1 115 ? 6.064 6.263 29.350 1.00 24.63 133 GLU A C 1
ATOM 907 O O . GLU A 1 115 ? 5.985 7.437 28.980 1.00 26.27 133 GLU A O 1
ATOM 913 N N . VAL A 1 116 ? 6.599 5.311 28.586 1.00 22.05 134 VAL A N 1
ATOM 914 C CA . VAL A 1 116 ? 7.042 5.621 27.224 1.00 19.78 134 VAL A CA 1
ATOM 915 C C . VAL A 1 116 ? 5.814 5.558 26.311 1.00 27.50 134 VAL A C 1
ATOM 916 O O . VAL A 1 116 ? 5.149 4.523 26.244 1.00 22.39 134 VAL A O 1
ATOM 920 N N . VAL A 1 117 ? 5.518 6.675 25.647 1.00 24.19 135 VAL A N 1
ATOM 921 C CA . VAL A 1 117 ? 4.292 6.823 24.866 1.00 19.42 135 VAL A CA 1
ATOM 922 C C . VAL A 1 117 ? 4.448 6.373 23.426 1.00 24.12 135 VAL A C 1
ATOM 923 O O . VAL A 1 117 ? 5.390 6.757 22.725 1.00 22.15 135 VAL A O 1
ATOM 927 N N . CYS A 1 118 ? 3.492 5.560 22.985 1.00 22.41 136 CYS A N 1
ATOM 928 C CA . CYS A 1 118 ? 3.441 5.119 21.608 1.00 22.46 136 CYS A CA 1
ATOM 929 C C . CYS A 1 118 ? 1.975 5.075 21.210 1.00 26.47 136 CYS A C 1
ATOM 930 O O . CYS A 1 118 ? 1.155 4.544 21.952 1.00 24.03 136 CYS A O 1
ATOM 933 N N . ARG A 1 119 ? 1.634 5.642 20.053 1.00 21.06 137 ARG A N 1
ATOM 934 C CA . ARG A 1 119 ? 0.232 5.684 19.660 1.00 23.19 137 ARG A CA 1
ATOM 935 C C . ARG A 1 119 ? 0.069 5.065 18.285 1.00 23.19 137 ARG A C 1
ATOM 936 O O . ARG A 1 119 ? 0.483 5.640 17.281 1.00 26.52 137 ARG A O 1
ATOM 944 N N . VAL A 1 120 ? -0.507 3.871 18.253 1.00 21.56 138 VAL A N 1
ATOM 945 C CA . VAL A 1 120 ? -0.707 3.170 16.994 1.00 22.04 138 VAL A CA 1
ATOM 946 C C . VAL A 1 120 ? -2.181 2.770 16.877 1.00 19.91 138 VAL A C 1
ATOM 947 O O . VAL A 1 120 ? -2.858 2.547 17.882 1.00 21.68 138 VAL A O 1
ATOM 951 N N . SER A 1 121 ? -2.675 2.695 15.642 1.00 19.99 139 SER A N 1
ATOM 952 C CA . SER A 1 121 ? -4.089 2.408 15.408 1.00 20.05 139 SER A CA 1
ATOM 953 C C . SER A 1 121 ? -4.240 1.542 14.178 1.00 21.55 139 SER A C 1
ATOM 954 O O . SER A 1 121 ? -3.370 1.527 13.307 1.00 22.65 139 SER A O 1
ATOM 957 N N . SER A 1 122 ? -5.358 0.827 14.122 1.00 21.49 140 SER A N 1
ATOM 958 C CA . SER A 1 122 ? -5.688 -0.047 13.012 1.00 25.07 140 SER A CA 1
ATOM 959 C C . SER A 1 122 ? -7.083 -0.618 13.276 1.00 26.50 140 SER A C 1
ATOM 960 O O . SER A 1 122 ? -7.637 -0.444 14.363 1.00 26.60 140 SER A O 1
ATOM 963 N N . SER A 1 123 ? -7.657 -1.275 12.272 1.00 23.34 141 SER A N 1
ATOM 964 C CA . SER A 1 123 ? -8.811 -2.142 12.500 1.00 25.07 141 SER A CA 1
ATOM 965 C C . SER A 1 123 ? -8.488 -3.513 11.885 1.00 28.28 141 SER A C 1
ATOM 966 O O . SER A 1 123 ? -8.077 -3.589 10.740 1.00 34.48 141 SER A O 1
ATOM 969 N N . PRO A 1 124 ? -8.618 -4.596 12.663 1.00 31.52 142 PRO A N 1
ATOM 970 C CA . PRO A 1 124 ? -8.984 -4.605 14.081 1.00 31.03 142 PRO A CA 1
ATOM 971 C C . PRO A 1 124 ? -7.902 -3.884 14.879 1.00 27.46 142 PRO A C 1
ATOM 972 O O . PRO A 1 124 ? -6.840 -3.631 14.315 1.00 24.03 142 PRO A O 1
ATOM 976 N N . ALA A 1 125 ? -8.179 -3.562 16.139 1.00 30.96 143 ALA A N 1
ATOM 977 C CA . ALA A 1 125 ? -7.171 -3.028 17.050 1.00 27.54 143 ALA A CA 1
ATOM 978 C C . ALA A 1 125 ? -5.842 -3.749 16.876 1.00 28.96 143 ALA A C 1
ATOM 979 O O . ALA A 1 125 ? -5.804 -4.971 16.706 1.00 28.41 143 ALA A O 1
ATOM 981 N N . PRO A 1 126 ? -4.740 -2.994 16.958 1.00 24.51 144 PRO A N 1
ATOM 982 C CA . PRO A 1 126 ? -3.408 -3.578 16.779 1.00 19.13 144 PRO A CA 1
ATOM 983 C C . PRO A 1 126 ? -2.953 -4.373 18.005 1.00 22.60 144 PRO A C 1
ATOM 984 O O . PRO A 1 126 ? -3.290 -4.030 19.140 1.00 22.72 144 PRO A O 1
ATOM 988 N N . ALA A 1 127 ? -2.172 -5.416 17.774 1.00 25.88 145 ALA A N 1
ATOM 989 C CA . ALA A 1 127 ? -1.462 -6.073 18.868 1.00 27.31 145 ALA A CA 1
ATOM 990 C C . ALA A 1 127 ? -0.114 -5.382 18.965 1.00 21.55 145 ALA A C 1
ATOM 991 O O . ALA A 1 127 ? 0.617 -5.322 17.985 1.00 23.57 145 ALA A O 1
ATOM 993 N N . VAL A 1 128 ? 0.206 -4.832 20.130 1.00 23.37 146 VAL A N 1
ATOM 994 C CA . VAL A 1 128 ? 1.443 -4.054 20.283 1.00 26.28 146 VAL A CA 1
ATOM 995 C C . VAL A 1 128 ? 2.456 -4.794 21.156 1.00 26.84 146 VAL A C 1
ATOM 996 O O . VAL A 1 128 ? 2.073 -5.432 22.131 1.00 26.67 146 VAL A O 1
ATOM 1000 N N . SER A 1 129 ? 3.735 -4.711 20.798 1.00 27.40 147 SER A N 1
ATOM 1001 C CA . SER A 1 129 ? 4.808 -5.250 21.638 1.00 24.05 147 SER A CA 1
ATOM 1002 C C . SER A 1 129 ? 5.909 -4.210 21.784 1.00 25.55 147 SER A C 1
ATOM 1003 O O . SER A 1 129 ? 6.168 -3.433 20.871 1.00 25.77 147 SER A O 1
ATOM 1006 N N . TRP A 1 130 ? 6.570 -4.203 22.935 1.00 24.70 148 TRP A N 1
ATOM 1007 C CA . TRP A 1 130 ? 7.752 -3.372 23.104 1.00 24.67 148 TRP A CA 1
ATOM 1008 C C . TRP A 1 130 ? 8.999 -4.243 23.129 1.00 27.47 148 TRP A C 1
ATOM 1009 O O . TRP A 1 130 ? 9.019 -5.279 23.788 1.00 27.84 148 TRP A O 1
ATOM 1020 N N . LEU A 1 131 ? 10.024 -3.832 22.386 1.00 24.50 149 LEU A N 1
ATOM 1021 C CA . LEU A 1 131 ? 11.263 -4.593 22.319 1.00 28.05 149 LEU A CA 1
ATOM 1022 C C . LEU A 1 131 ? 12.417 -3.663 22.662 1.00 34.45 149 LEU A C 1
ATOM 1023 O O . LEU A 1 131 ? 12.265 -2.436 22.662 1.00 32.59 149 LEU A O 1
ATOM 1028 N N . TYR A 1 132 ? 13.567 -4.246 22.978 1.00 35.49 150 TYR A N 1
ATOM 1029 C CA . TYR A 1 132 ? 14.733 -3.456 23.341 1.00 33.14 150 TYR A CA 1
ATOM 1030 C C . TYR A 1 132 ? 15.894 -3.810 22.419 1.00 34.13 150 TYR A C 1
ATOM 1031 O O . TYR A 1 132 ? 16.088 -4.982 22.079 1.00 35.04 150 TYR A O 1
ATOM 1040 N N . HIS A 1 133 ? 16.653 -2.790 22.026 1.00 33.34 151 HIS A N 1
ATOM 1041 C CA . HIS A 1 133 ?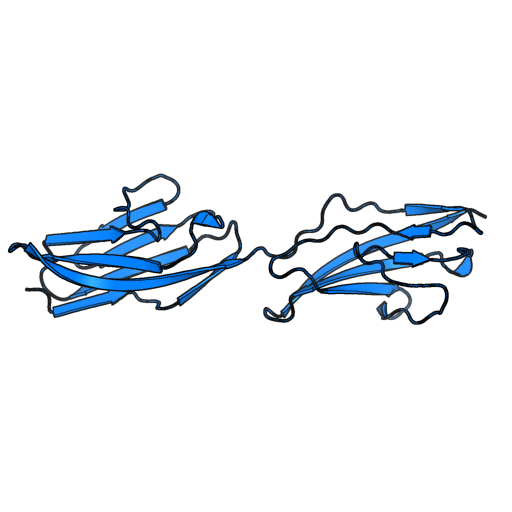 17.766 -2.947 21.093 1.00 43.47 151 HIS A CA 1
ATOM 1042 C C . HIS A 1 133 ? 19.073 -3.260 21.791 1.00 49.33 151 HIS A C 1
ATOM 1043 O O . HIS A 1 133 ? 19.437 -2.621 22.784 1.00 45.55 151 HIS A O 1
ATOM 1050 N N . ASN A 1 134 ? 19.774 -4.243 21.243 1.00 55.93 152 ASN A N 1
ATOM 1051 C CA . ASN A 1 134 ? 21.183 -4.456 21.523 1.00 63.73 152 ASN A CA 1
ATOM 1052 C C . ASN A 1 134 ? 21.845 -4.843 20.209 1.00 72.21 152 ASN A C 1
ATOM 1053 O O . ASN A 1 134 ? 21.931 -4.029 19.287 1.00 71.60 152 ASN A O 1
ATOM 1058 N N . GLU A 1 135 ? 22.293 -6.089 20.115 1.00 70.11 153 GLU A N 1
ATOM 1059 C CA . GLU A 1 135 ? 22.714 -6.635 18.836 1.00 80.63 153 GLU A CA 1
ATOM 1060 C C . GLU A 1 135 ? 21.460 -7.108 18.108 1.00 78.40 153 GLU A C 1
ATOM 1061 O O . GLU A 1 135 ? 21.262 -6.833 16.922 1.00 80.22 153 GLU A O 1
ATOM 1067 N N . GLU A 1 136 ? 20.609 -7.811 18.844 1.00 72.09 154 GLU A N 1
ATOM 1068 C CA . GLU A 1 136 ? 19.316 -8.245 18.344 1.00 68.43 154 GLU A CA 1
ATOM 1069 C C . GLU A 1 136 ? 18.213 -7.479 19.071 1.00 62.60 154 GLU A C 1
ATOM 1070 O O . GLU A 1 136 ? 18.275 -7.290 20.289 1.00 59.49 154 GLU A O 1
ATOM 1076 N N . VAL A 1 137 ? 17.210 -7.023 18.328 1.00 56.71 155 VAL A N 1
ATOM 1077 C CA . VAL A 1 137 ? 16.033 -6.437 18.954 1.00 52.07 155 VAL A CA 1
ATOM 1078 C C . VAL A 1 137 ? 15.239 -7.560 19.607 1.00 52.32 155 VAL A C 1
ATOM 1079 O O . VAL A 1 137 ? 14.791 -8.488 18.931 1.00 64.25 155 VAL A O 1
ATOM 1083 N N . THR A 1 138 ? 15.080 -7.482 20.924 1.00 47.74 156 THR A N 1
ATOM 1084 C CA . THR A 1 138 ? 14.503 -8.582 21.684 1.00 47.20 156 THR A CA 1
ATOM 1085 C C . THR A 1 138 ? 13.330 -8.150 22.561 1.00 44.47 156 THR A C 1
ATOM 1086 O O . THR A 1 138 ? 13.257 -7.006 23.009 1.00 36.84 156 THR A O 1
ATOM 1090 N N . THR A 1 139 ? 12.413 -9.082 22.797 1.00 46.53 157 THR A N 1
ATOM 1091 C CA . THR A 1 139 ? 11.247 -8.830 23.626 1.00 37.59 157 THR A CA 1
ATOM 1092 C C . THR A 1 139 ? 11.664 -8.654 25.081 1.00 47.53 157 THR A C 1
ATOM 1093 O O . THR A 1 139 ? 12.577 -9.328 25.564 1.00 48.96 157 THR A O 1
ATOM 1097 N N . ILE A 1 140 ? 10.996 -7.746 25.778 1.00 46.65 158 ILE A N 1
ATOM 1098 C CA . ILE A 1 140 ? 11.382 -7.410 27.141 1.00 41.59 158 ILE A CA 1
ATOM 1099 C C . ILE A 1 140 ? 10.740 -8.321 28.177 1.00 51.75 158 ILE A C 1
ATOM 1100 O O . ILE A 1 140 ? 9.519 -8.458 28.220 1.00 53.08 158 ILE A O 1
ATOM 1105 N N . SER A 1 141 ? 11.579 -8.926 29.013 1.00 56.98 159 SER A N 1
ATOM 1106 C CA . SER A 1 141 ? 11.130 -9.708 30.162 1.00 54.02 159 SER A CA 1
ATOM 110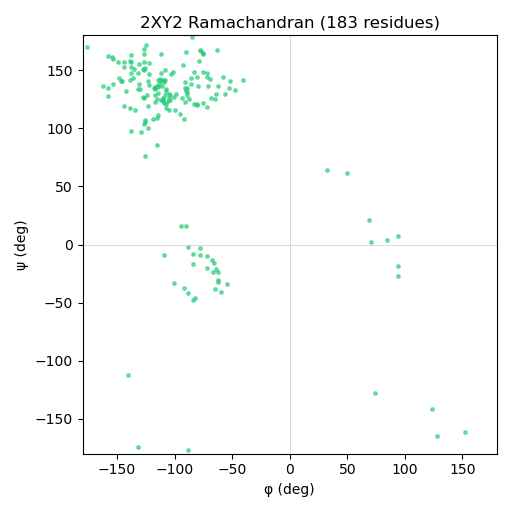7 C C . SER A 1 141 ? 11.865 -9.246 31.419 1.00 54.26 159 SER A C 1
ATOM 1108 O O . SER A 1 141 ? 12.990 -9.674 31.685 1.00 56.63 159 SER A O 1
ATOM 1111 N N . ASP A 1 142 ? 11.220 -8.366 32.178 1.00 46.63 160 ASP A N 1
ATOM 1112 C CA . ASP A 1 142 ? 11.797 -7.778 33.381 1.00 49.17 160 ASP A CA 1
ATOM 1113 C C . ASP A 1 142 ? 10.638 -7.305 34.245 1.00 45.61 160 ASP A C 1
ATOM 1114 O O . ASP A 1 142 ? 9.708 -6.677 33.737 1.00 35.24 160 ASP A O 1
ATOM 1119 N N . ASN A 1 143 ? 10.689 -7.594 35.545 1.00 42.86 161 ASN A N 1
ATOM 1120 C CA . ASN A 1 143 ? 9.556 -7.305 36.430 1.00 38.94 161 ASN A CA 1
ATOM 1121 C C . ASN A 1 143 ? 9.210 -5.819 36.647 1.00 34.89 161 ASN A C 1
ATOM 1122 O O . ASN A 1 143 ? 8.123 -5.508 37.130 1.00 42.44 161 ASN A O 1
ATOM 1127 N N . ARG A 1 144 ? 10.119 -4.908 36.298 1.00 32.18 162 ARG A N 1
ATOM 1128 C CA . ARG A 1 144 ? 9.833 -3.477 36.414 1.00 31.42 162 ARG A CA 1
ATOM 1129 C C . ARG A 1 144 ? 9.163 -2.917 35.154 1.00 29.48 162 ARG A C 1
ATOM 1130 O O . ARG A 1 144 ? 8.818 -1.728 35.105 1.00 30.08 162 ARG A O 1
ATOM 1138 N N . PHE A 1 145 ? 8.987 -3.783 34.158 1.00 30.43 163 PHE A N 1
ATOM 1139 C CA . PHE A 1 145 ? 8.478 -3.389 32.842 1.00 25.66 163 PHE A CA 1
ATOM 1140 C C . PHE A 1 145 ? 7.145 -4.046 32.522 1.00 26.53 163 PHE A C 1
ATOM 1141 O O . PHE A 1 145 ? 6.995 -5.263 32.648 1.00 27.61 163 PHE A O 1
ATOM 1149 N N . ALA A 1 146 ? 6.206 -3.243 32.032 1.00 23.39 164 ALA A N 1
ATOM 1150 C CA . ALA A 1 146 ? 4.893 -3.752 31.670 1.00 26.66 164 ALA A CA 1
ATOM 1151 C C . ALA A 1 146 ? 4.241 -2.898 30.602 1.00 22.54 164 ALA A C 1
ATOM 1152 O O . ALA A 1 146 ? 4.281 -1.655 30.655 1.00 21.05 164 ALA A O 1
ATOM 1154 N N . MET A 1 147 ? 3.614 -3.545 29.631 1.00 22.59 165 MET A N 1
ATOM 1155 C CA A MET A 1 147 ? 2.812 -2.794 28.677 0.56 22.99 165 MET A CA 1
ATOM 1156 C CA B MET A 1 147 ? 2.806 -2.790 28.679 0.44 23.00 165 MET A CA 1
ATOM 1157 C C . MET A 1 147 ? 1.480 -2.412 29.321 1.00 21.94 165 MET A C 1
ATOM 1158 O O . MET A 1 147 ? 0.842 -3.232 29.981 1.00 24.46 165 MET A O 1
ATOM 1167 N N . LEU A 1 148 ? 1.078 -1.163 29.136 1.00 17.33 166 LEU A N 1
ATOM 1168 C CA . LEU A 1 148 ? -0.162 -0.671 29.691 1.00 19.41 166 LEU A CA 1
ATOM 1169 C C . LEU A 1 148 ? -1.321 -0.884 28.705 1.00 20.25 166 LEU A C 1
ATOM 1170 O O . LEU A 1 148 ? -1.101 -1.158 27.524 1.00 18.81 166 LEU A O 1
ATOM 1175 N N . ALA A 1 149 ? -2.539 -0.747 29.218 1.00 20.71 167 ALA A N 1
ATOM 1176 C CA . ALA A 1 149 ? -3.755 -0.941 28.426 1.00 23.45 167 ALA A CA 1
ATOM 1177 C C . ALA A 1 149 ? -3.858 0.065 27.273 1.00 28.31 167 ALA A C 1
ATOM 1178 O O . ALA A 1 149 ? -4.543 -0.188 26.277 1.00 26.40 167 ALA A O 1
ATOM 1180 N N . ASN A 1 150 ? -3.186 1.205 27.411 1.00 22.16 168 ASN A N 1
ATOM 1181 C CA . ASN A 1 150 ? -3.108 2.176 26.321 1.00 20.57 168 ASN A CA 1
ATOM 1182 C C . ASN A 1 150 ? -1.898 1.916 25.416 1.00 22.04 168 ASN A C 1
ATOM 1183 O O . ASN A 1 150 ? -1.505 2.787 24.664 1.00 23.17 168 ASN A O 1
ATOM 1188 N N . ASN A 1 151 ? -1.309 0.723 25.508 1.00 18.94 169 ASN A N 1
ATOM 1189 C CA . ASN A 1 151 ? -0.155 0.331 24.681 1.00 19.62 169 ASN A CA 1
ATOM 1190 C C . ASN A 1 151 ? 1.187 1.009 24.963 1.00 18.53 169 ASN A C 1
ATOM 1191 O O . ASN A 1 151 ? 2.171 0.733 24.275 1.00 23.67 169 ASN A O 1
ATOM 1196 N N . ASN A 1 152 ? 1.230 1.876 25.959 1.00 21.83 170 ASN A N 1
ATOM 1197 C CA . ASN A 1 152 ? 2.485 2.513 26.361 1.00 19.80 170 ASN A CA 1
ATOM 1198 C C . ASN A 1 152 ? 3.322 1.535 27.189 1.00 22.58 170 ASN A C 1
ATOM 1199 O O . ASN A 1 152 ? 2.829 0.494 27.616 1.00 19.87 170 ASN A O 1
ATOM 1204 N N . LEU A 1 153 ? 4.590 1.861 27.421 1.00 20.18 171 LEU A N 1
ATOM 1205 C CA . LEU A 1 153 ? 5.447 0.997 28.230 1.00 19.51 171 LEU A CA 1
ATOM 1206 C C . LEU A 1 153 ? 5.706 1.638 29.595 1.00 25.07 171 LEU A C 1
ATOM 1207 O O . LEU A 1 153 ? 6.223 2.751 29.667 1.00 20.62 171 LEU A O 1
ATOM 1212 N N . GLN A 1 154 ? 5.320 0.942 30.665 1.00 19.72 172 GLN A N 1
ATOM 1213 C CA . GLN A 1 154 ? 5.579 1.420 32.018 1.00 19.41 172 GLN A CA 1
ATOM 1214 C C . GLN A 1 154 ? 6.935 0.862 32.451 1.00 17.90 172 GLN A C 1
ATOM 1215 O O . GLN A 1 154 ? 7.206 -0.322 32.257 1.00 19.23 172 GLN A O 1
ATOM 1221 N N . ILE A 1 155 ? 7.787 1.732 32.994 1.00 25.71 173 ILE A N 1
ATOM 1222 C CA . ILE A 1 155 ? 9.064 1.306 33.553 1.00 23.50 173 ILE A CA 1
ATOM 1223 C C . ILE A 1 155 ? 9.129 1.848 34.977 1.00 23.88 173 ILE A C 1
ATOM 1224 O O . ILE A 1 155 ? 9.328 3.045 35.182 1.00 23.98 173 ILE A O 1
ATOM 1229 N N . LEU A 1 156 ? 8.916 0.968 35.944 1.00 24.92 174 LEU A N 1
ATOM 1230 C CA . LEU A 1 156 ? 8.957 1.369 37.353 1.00 26.36 174 LEU A CA 1
ATOM 1231 C C . LEU A 1 156 ? 10.390 1.676 37.816 1.00 26.68 174 LEU A C 1
ATOM 1232 O O . LEU A 1 156 ? 11.323 0.927 37.506 1.00 27.55 174 LEU A O 1
ATOM 1237 N N . ASN A 1 157 ? 10.542 2.771 38.560 1.00 28.37 175 ASN A N 1
ATOM 1238 C CA . ASN A 1 157 ? 11.813 3.137 39.183 1.00 35.52 175 ASN A CA 1
ATOM 1239 C C . ASN A 1 157 ? 12.911 3.070 38.140 1.00 33.52 175 ASN A C 1
ATOM 1240 O O . ASN A 1 157 ? 13.847 2.273 38.242 1.00 34.69 175 ASN A O 1
ATOM 1245 N N . ILE A 1 158 ? 12.771 3.892 37.111 1.00 28.46 176 ILE A N 1
ATOM 1246 C CA . ILE A 1 158 ? 13.662 3.778 35.969 1.00 27.84 176 ILE A CA 1
ATOM 1247 C C . ILE A 1 158 ? 15.115 4.052 36.370 1.00 35.60 176 ILE A C 1
ATOM 1248 O O . ILE A 1 158 ? 15.399 4.975 37.133 1.00 30.24 176 ILE A O 1
ATOM 1253 N N . ASN A 1 159 ? 16.009 3.209 35.858 1.00 38.88 177 ASN A N 1
ATOM 1254 C CA . ASN A 1 159 ? 17.432 3.247 36.182 1.00 42.27 177 ASN A CA 1
ATOM 1255 C C . ASN A 1 159 ? 18.236 3.684 34.965 1.00 40.61 177 ASN A C 1
ATOM 1256 O O . ASN A 1 159 ? 17.732 3.661 33.846 1.00 31.92 177 ASN A O 1
ATOM 1261 N N . LYS A 1 160 ? 19.487 4.082 35.166 1.00 39.64 178 LYS A N 1
ATOM 1262 C CA . LYS A 1 160 ? 20.322 4.480 34.038 1.00 34.31 178 LYS A CA 1
ATOM 1263 C C . LYS A 1 160 ? 20.541 3.322 33.075 1.00 33.80 178 LYS A C 1
ATOM 1264 O O . LYS A 1 160 ? 20.703 3.526 31.873 1.00 42.28 178 LYS A O 1
ATOM 1270 N N . SER A 1 161 ? 20.551 2.104 33.601 1.00 35.07 179 SER A N 1
ATOM 1271 C CA . SER A 1 161 ? 20.738 0.919 32.765 1.00 44.41 179 SER A CA 1
ATOM 1272 C C . SER A 1 161 ? 19.553 0.668 31.820 1.00 37.10 179 SER A C 1
ATOM 1273 O O . SER A 1 161 ? 19.657 -0.123 30.879 1.00 40.49 179 SER A O 1
ATOM 1276 N N . ASP A 1 162 ? 18.437 1.348 32.068 1.00 32.11 180 ASP A N 1
ATOM 1277 C CA . ASP A 1 162 ? 17.236 1.181 31.246 1.00 38.53 180 ASP A CA 1
ATOM 1278 C C . ASP A 1 162 ? 17.281 2.047 29.995 1.00 34.90 180 ASP A C 1
ATOM 1279 O O . ASP A 1 162 ? 16.516 1.842 29.050 1.00 32.22 180 ASP A O 1
ATOM 1284 N N . GLU A 1 163 ? 18.174 3.030 30.004 1.00 34.74 181 GLU A N 1
ATOM 1285 C CA . GLU A 1 163 ? 18.375 3.902 28.861 1.00 33.09 181 GLU A CA 1
ATOM 1286 C C . GLU A 1 163 ? 18.758 3.101 27.609 1.00 33.08 181 GLU A C 1
ATOM 1287 O O . GLU A 1 163 ? 19.454 2.084 27.691 1.00 31.58 181 GLU A O 1
ATOM 1293 N N . GLY A 1 164 ? 18.277 3.542 26.452 1.00 30.50 182 GLY A N 1
ATOM 1294 C CA . GLY A 1 164 ? 18.565 2.847 25.207 1.00 26.45 182 GLY A CA 1
ATOM 1295 C C . GLY A 1 164 ? 17.485 3.038 24.158 1.00 32.76 182 GLY A C 1
ATOM 1296 O O . GLY A 1 164 ? 16.673 3.968 24.240 1.00 30.61 182 GLY A O 1
ATOM 1297 N N . ILE A 1 165 ? 17.480 2.157 23.164 1.00 32.62 183 ILE A N 1
ATOM 1298 C CA . ILE A 1 165 ? 16.480 2.212 22.104 1.00 29.69 183 ILE A CA 1
ATOM 1299 C C . ILE A 1 165 ? 15.380 1.185 22.335 1.00 31.51 183 ILE A C 1
ATOM 1300 O O . ILE A 1 165 ? 15.651 -0.011 22.500 1.00 28.94 183 ILE A O 1
ATOM 1305 N N . TYR A 1 166 ? 14.138 1.661 22.330 1.00 27.63 184 TYR A N 1
ATOM 1306 C CA . TYR A 1 166 ? 12.982 0.790 22.506 1.00 26.48 184 TYR A CA 1
ATOM 1307 C C . TYR A 1 166 ? 12.153 0.793 21.229 1.00 29.32 184 TYR A C 1
ATOM 1308 O O . TYR A 1 166 ? 11.924 1.845 20.631 1.00 32.08 184 TYR A O 1
ATOM 1317 N N . ARG A 1 167 ? 11.709 -0.386 20.815 1.00 28.72 185 ARG A N 1
ATOM 1318 C CA . ARG A 1 167 ? 10.890 -0.499 19.623 1.00 26.60 185 ARG A CA 1
ATOM 1319 C C . ARG A 1 167 ? 9.440 -0.721 20.021 1.00 24.27 185 ARG A C 1
ATOM 1320 O O . ARG A 1 167 ? 9.137 -1.649 20.763 1.00 28.43 185 ARG A O 1
ATOM 1328 N N . CYS A 1 168 ? 8.562 0.149 19.538 1.00 26.22 186 CYS A N 1
ATOM 1329 C CA . CYS A 1 168 ? 7.123 -0.054 19.664 1.00 23.74 186 CYS A CA 1
ATOM 1330 C C . CYS A 1 168 ? 6.682 -0.716 18.366 1.00 20.84 186 CYS A C 1
ATOM 1331 O O . CYS A 1 168 ? 6.722 -0.094 17.307 1.00 21.41 186 CYS A O 1
ATOM 1334 N N . GLU A 1 169 ? 6.263 -1.975 18.456 1.00 22.27 187 GLU A N 1
ATOM 1335 C CA . GLU A 1 169 ? 5.889 -2.753 17.277 1.00 25.29 187 GLU A CA 1
ATOM 1336 C C . GLU A 1 169 ? 4.379 -2.981 17.260 1.00 23.52 187 GLU A C 1
ATOM 1337 O O . GLU A 1 169 ? 3.821 -3.484 18.233 1.00 22.37 187 GLU A O 1
ATOM 1343 N N . GLY A 1 170 ? 3.725 -2.626 16.154 1.00 21.88 188 GLY A N 1
ATOM 1344 C CA . GLY A 1 170 ? 2.290 -2.859 16.005 1.00 22.21 188 GLY A CA 1
ATOM 1345 C C . GLY A 1 170 ? 2.052 -3.956 14.983 1.00 23.25 188 GLY A C 1
ATOM 1346 O O . GLY A 1 170 ? 2.745 -4.008 13.978 1.00 21.96 188 GLY A O 1
ATOM 1347 N N . ARG A 1 171 ? 1.100 -4.841 15.249 1.00 19.37 189 ARG A N 1
ATOM 1348 C CA . ARG A 1 171 ? 0.821 -5.949 14.346 1.00 21.11 189 ARG A CA 1
ATOM 1349 C C . ARG A 1 171 ? -0.671 -6.159 14.183 1.00 23.19 189 ARG A C 1
ATOM 1350 O O . ARG A 1 171 ? -1.443 -5.946 15.127 1.00 24.20 189 ARG A O 1
ATOM 1358 N N . VAL A 1 172 ? -1.079 -6.606 12.992 1.00 19.16 190 VAL A N 1
ATOM 1359 C CA . VAL A 1 172 ? -2.441 -7.121 12.832 1.00 23.71 190 VAL A CA 1
ATOM 1360 C C . VAL A 1 172 ? -2.307 -8.541 12.304 1.00 24.21 190 VAL A C 1
ATOM 1361 O O . VAL A 1 172 ? -2.082 -8.731 11.131 1.00 22.25 190 VAL A O 1
ATOM 1365 N N . GLU A 1 173 ? -2.445 -9.533 13.174 1.00 27.25 191 GLU A N 1
ATOM 1366 C CA . GLU A 1 173 ? -2.078 -10.902 12.817 1.00 27.87 191 GLU A CA 1
ATOM 1367 C C . GLU A 1 173 ? -2.886 -11.492 11.657 1.00 25.33 191 GLU A C 1
ATOM 1368 O O . GLU A 1 173 ? -2.367 -12.287 10.864 1.00 28.19 191 GLU A O 1
ATOM 1374 N N . ALA A 1 174 ? -4.142 -11.083 11.561 1.00 26.48 192 ALA A N 1
ATOM 1375 C CA . ALA A 1 174 ? -5.057 -11.625 10.553 1.00 30.27 192 ALA A CA 1
ATOM 1376 C C . ALA A 1 174 ? -4.644 -11.239 9.143 1.00 29.46 192 ALA A C 1
ATOM 1377 O O . ALA A 1 174 ? -5.010 -11.919 8.180 1.00 31.11 192 ALA A O 1
ATOM 1379 N N . ARG A 1 175 ? -3.895 -10.142 9.020 1.00 23.13 193 ARG A N 1
ATOM 1380 C CA . ARG A 1 175 ? -3.367 -9.739 7.720 1.00 27.94 193 ARG A CA 1
ATOM 1381 C C . ARG A 1 175 ? -1.849 -9.929 7.607 1.00 20.10 193 ARG A C 1
ATOM 1382 O O . ARG A 1 175 ? -1.292 -9.784 6.526 1.00 27.09 193 ARG A O 1
ATOM 1390 N N . GLY A 1 176 ? -1.189 -10.238 8.720 1.00 22.92 194 GLY A N 1
ATOM 1391 C CA . GLY A 1 176 ? 0.262 -10.305 8.742 1.00 23.63 194 GLY A CA 1
ATOM 1392 C C . GLY A 1 176 ? 0.894 -8.935 8.587 1.00 21.75 194 GLY A C 1
ATOM 1393 O O . GLY A 1 176 ? 2.049 -8.810 8.185 1.00 21.30 194 GLY A O 1
ATOM 1394 N N . GLU A 1 177 ? 0.119 -7.897 8.898 1.00 23.90 195 GLU A N 1
ATOM 1395 C CA . GLU A 1 177 ? 0.582 -6.520 8.782 1.00 21.47 195 GLU A CA 1
ATOM 1396 C C . GLU A 1 177 ? 1.456 -6.151 9.983 1.00 22.70 195 GLU A C 1
ATOM 1397 O O . GLU A 1 177 ? 1.125 -6.480 11.113 1.00 22.05 195 GLU A O 1
ATOM 1403 N N . ILE A 1 178 ? 2.569 -5.472 9.734 1.00 20.79 196 ILE A N 1
ATOM 1404 C CA . ILE A 1 178 ? 3.503 -5.121 10.802 1.00 23.69 196 ILE A CA 1
ATOM 1405 C C . ILE A 1 178 ? 4.198 -3.792 10.486 1.00 23.56 196 ILE A C 1
ATOM 1406 O O . ILE A 1 178 ? 4.473 -3.488 9.335 1.00 26.31 196 ILE A O 1
ATOM 1411 N N . ASP A 1 179 ? 4.433 -2.984 11.513 1.00 23.94 197 ASP A N 1
ATOM 1412 C CA . ASP A 1 179 ? 5.120 -1.700 11.359 1.00 25.10 197 ASP A CA 1
ATOM 1413 C C . ASP A 1 179 ? 5.672 -1.371 12.747 1.00 24.12 197 ASP A C 1
ATOM 1414 O O . ASP A 1 179 ? 5.249 -1.973 13.736 1.00 21.89 197 ASP A O 1
ATOM 1419 N N . PHE A 1 180 ? 6.636 -0.460 12.836 1.00 23.94 198 PHE A N 1
ATOM 1420 C CA . PHE A 1 180 ? 7.236 -0.149 14.134 1.00 25.57 198 PHE A CA 1
ATOM 1421 C C . PHE A 1 180 ? 7.821 1.261 14.159 1.00 24.06 198 PHE A C 1
ATOM 1422 O O . PHE A 1 180 ? 8.029 1.871 13.113 1.00 24.76 198 PHE A O 1
ATOM 1430 N N . ARG A 1 181 ? 8.039 1.786 15.357 1.00 23.16 199 ARG A N 1
ATOM 1431 C CA . ARG A 1 181 ? 8.806 3.018 15.529 1.00 25.23 199 ARG A CA 1
ATOM 1432 C C . ARG A 1 181 ? 9.819 2.772 16.631 1.00 30.63 199 ARG A C 1
ATOM 1433 O O . ARG A 1 181 ? 9.481 2.201 17.668 1.00 24.88 199 ARG A O 1
ATOM 1441 N N . ASP A 1 182 ? 11.060 3.179 16.392 1.00 26.51 200 ASP A N 1
ATOM 1442 C CA . ASP A 1 182 ? 12.105 3.105 17.397 1.00 29.79 200 ASP A CA 1
ATOM 1443 C C . ASP A 1 182 ? 12.118 4.404 18.175 1.00 29.28 200 ASP A C 1
ATOM 1444 O O . ASP A 1 182 ? 12.051 5.490 17.600 1.00 31.72 200 ASP A O 1
ATOM 1449 N N . ILE A 1 183 ? 12.195 4.287 19.492 1.00 30.22 201 ILE A N 1
ATOM 1450 C CA . ILE A 1 183 ? 12.115 5.449 20.365 1.00 25.70 201 ILE A CA 1
ATOM 1451 C C . ILE A 1 183 ? 13.320 5.450 21.291 1.00 24.00 201 ILE A C 1
ATOM 1452 O O . ILE A 1 183 ? 13.580 4.466 21.972 1.00 27.66 201 ILE A O 1
ATOM 1457 N N . ILE A 1 184 ? 14.051 6.556 21.297 1.00 29.36 202 ILE A N 1
ATOM 1458 C CA . ILE A 1 184 ? 15.193 6.713 22.194 1.00 27.58 202 ILE A CA 1
ATOM 1459 C C . ILE A 1 184 ? 14.707 7.105 23.584 1.00 22.13 202 ILE A C 1
ATOM 1460 O O . ILE A 1 184 ? 14.053 8.131 23.745 1.00 29.44 202 ILE A O 1
ATOM 1465 N N . VAL A 1 185 ? 15.018 6.270 24.571 1.00 27.77 203 VAL A N 1
ATOM 1466 C CA . VAL A 1 185 ? 14.644 6.525 25.961 1.00 27.76 203 VAL A CA 1
ATOM 1467 C C . VAL A 1 185 ? 15.889 6.967 26.733 1.00 27.01 203 VAL A C 1
ATOM 1468 O O . VAL A 1 185 ? 16.851 6.220 26.850 1.00 31.60 203 VAL A O 1
ATOM 1472 N N . ILE A 1 186 ? 15.864 8.205 27.215 1.00 30.47 204 ILE A N 1
ATOM 1473 C CA . ILE A 1 186 ? 17.001 8.807 27.911 1.00 32.94 204 ILE A CA 1
ATOM 1474 C C . ILE A 1 186 ? 16.689 8.903 29.399 1.00 31.50 204 ILE A C 1
ATOM 1475 O O . ILE A 1 186 ? 15.608 9.360 29.778 1.00 29.11 204 ILE A O 1
ATOM 1480 N N . VAL A 1 187 ? 17.625 8.465 30.242 1.00 29.38 205 VAL A N 1
ATOM 1481 C CA . VAL A 1 187 ? 17.429 8.541 31.694 1.00 33.12 205 VAL A CA 1
ATOM 1482 C C . VAL A 1 187 ? 18.457 9.483 32.310 1.00 45.53 205 VAL A C 1
ATOM 1483 O O . VAL A 1 187 ? 19.645 9.166 32.360 1.00 45.85 205 VAL A O 1
ATOM 1487 N N . ASN A 1 188 ? 17.986 10.644 32.758 1.00 41.28 206 ASN A N 1
ATOM 1488 C CA . ASN A 1 188 ? 18.830 11.672 33.365 1.00 44.72 206 ASN A CA 1
ATOM 1489 C C . ASN A 1 188 ? 19.142 11.365 34.831 1.00 40.98 206 ASN A C 1
ATOM 1490 O O . ASN A 1 188 ? 18.234 11.240 35.651 1.00 42.13 206 ASN A O 1
ATOM 1495 N N . VAL A 1 189 ? 20.429 11.241 35.155 1.00 50.36 207 VAL A N 1
ATOM 1496 C CA . VAL A 1 189 ? 20.849 10.842 36.502 1.00 46.53 207 VAL A CA 1
ATOM 1497 C C . VAL A 1 189 ? 21.051 12.033 37.436 1.00 53.76 207 VAL A C 1
ATOM 1498 O O . VAL A 1 189 ? 21.708 13.007 37.075 1.00 57.44 207 VAL A O 1
#

Foldseek 3Di:
DWDDKEKPAAEDEEEQQAKDKIKIATPDAFPDKWKAAQVRDTDDADPQWHWDDDGRMIMTMGGRDDQSRFAKMKIWTAHPVGDIDIYIHGYHYKHAKDWDPQDAADEDEAQAWDWADTAIAIVVGWDKFKFFDDPDTGGDDDPQWDQDPRRIIIGHRHHQVNFHKMKIKTADVVVRHIDIDIHGYGYHD

GO terms:
  GO:0005886 plasma membrane (C, TAS)
  GO:0016020 membrane (C, TAS)
  GO:0007158 neuron cell-cell adhesion (P, TAS)
  GO:0042802 identical protein binding (F, IPI)
  GO:0005886 plasma membrane (C, IDA)

Solvent-accessible surface area: 10701 Å² total; per-residue (Å²): 75,19,128,89,12,56,19,84,85,89,84,15,91,0,8,39,44,62,48,62,112,3,22,0,28,0,77,24,132,20,106,40,8,32,1,42,29,45,117,51,103,114,20,142,56,84,170,75,23,32,32,84,99,77,55,48,116,0,72,0,12,0,98,94,1,54,116,146,12,34,19,87,8,65,0,37,0,25,6,85,184,49,113,73,69,92,17,70,2,45,3,76,27,52,57,101,14,55,23,110,120,67,84,54,68,17,108,24,141,79,38,69,94,1,73,0,45,8,102,13,37,17,46,82,86,24,47,10,33,13,26,49,35,115,188,132,40,63,94,41,110,64,153,65,30,46,94,51,118,84,38,11,5,52,0,70,90,1,59,95,85,9,58,20,66,3,45,0,30,0,75,5,164,96,80,60,42,104,50,84,87,53,2,64,0,50,0,73,145

Secondary structure (DSSP, 8-state):
-EEEEEES-SEEEEETT--EEEEEEEEE--SEEEEE-TTSPBP---SSEEEEEETTEEEEEE-S--GGG-EEEEEEEE-TTS-EEEEEEEEEEE---EE-S---SEEEETTS-EEE---EE-SS--EEEEEE-SSS-EE---TTEEE-TTS-EEETT--GGG-EEEEEEEEETTTTEEEEEEEEEEEE-

InterPro domains:
  IPR003598 Immunoglobulin subtype 2 [SM00408] (33-100)
  IPR003598 Immunoglobulin subtype 2 [SM00408] (127-193)
  IPR003598 Immunoglobulin subtype 2 [SM00408] (223-288)
  IPR003598 Immunoglobulin subtype 2 [SM00408] (313-387)
  IPR003598 Immunoglobulin subtype 2 [SM00408] (413-482)
  IPR003599 Immunoglobulin domain subtype [SM00409] (27-112)
  IPR003599 Immunoglobulin domain subtype [SM00409] (121-206)
  IPR003599 Immunoglobulin domain subtype [SM00409] (217-299)
  IPR003599 Immunoglobulin domain subtype [SM00409] (307-398)
  IPR003599 Immunoglobulin domain subtype [SM00409] (407-493)
  IPR003961 Fibronectin type III [PF00041] (497-583)
  IPR003961 Fibronectin 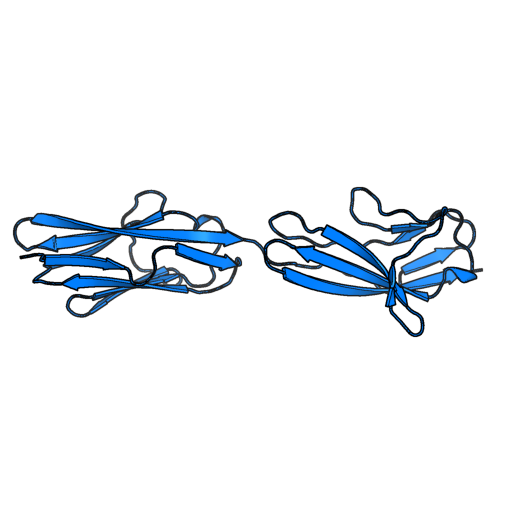type III [PF00041] (596-678)
  IPR003961 Fibronectin type III [PS50853] (498-591)
  IPR003961 Fibronectin type III [PS50853] (593-688)
  IPR003961 Fibronectin type III [SM00060] (496-578)
  IPR003961 Fibronectin type III [SM00060] (594-675)
  IPR003961 Fibronectin type III [cd00063] (496-588)
  IPR003961 Fibronectin type III [cd00063] (594-678)
  IPR007110 Immunoglobulin-like domain [PS50835] (21-108)
  IPR007110 Immunoglobulin-like domain [PS50835] (113-186)

Radius of gyration: 25.53 Å; Cα contacts (8 Å, |Δi|>4): 477; chains: 1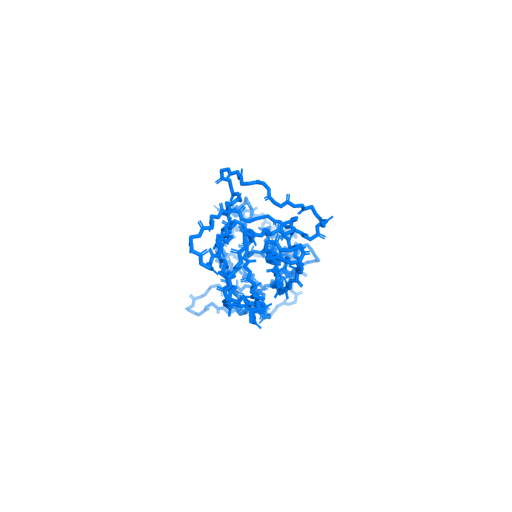; bounding box: 61×27×65 Å

Organism: Homo sapiens (NCBI:txid9606)